Protein AF-0000000066208174 (afdb_homodimer)

Structure (mmCIF, N/CA/C/O backbone):
data_AF-0000000066208174-model_v1
#
loop_
_entity.id
_entity.type
_entity.pdbx_description
1 polymer 'Precorrin-2 dehydrogenase'
#
loop_
_atom_site.group_PDB
_atom_site.id
_atom_site.type_symbol
_atom_site.label_atom_id
_atom_site.label_alt_id
_atom_site.label_comp_id
_atom_site.label_asym_id
_atom_site.label_entity_id
_atom_site.label_seq_id
_atom_site.pdbx_PDB_ins_code
_atom_site.Cartn_x
_atom_site.Cartn_y
_atom_site.Cartn_z
_atom_site.occupancy
_atom_site.B_iso_or_equiv
_atom_site.auth_seq_id
_atom_site.auth_comp_id
_atom_site.auth_asym_id
_atom_site.auth_atom_id
_atom_site.pdbx_PDB_model_num
ATOM 1 N N . MET A 1 1 ? -1.017 5.59 -8.867 1 88.56 1 MET A N 1
ATOM 2 C CA . MET A 1 1 ? -1.133 4.707 -7.707 1 88.56 1 MET A CA 1
ATOM 3 C C . MET A 1 1 ? -0.131 5.094 -6.625 1 88.56 1 MET A C 1
ATOM 5 O O . MET A 1 1 ? 1.014 5.434 -6.926 1 88.56 1 MET A O 1
ATOM 9 N N . LEU A 1 2 ? -0.561 5.102 -5.402 1 92.12 2 LEU A N 1
ATOM 10 C CA . LEU A 1 2 ? 0.207 5.59 -4.262 1 92.12 2 LEU A CA 1
ATOM 11 C C . LEU A 1 2 ? 0.827 4.434 -3.486 1 92.12 2 LEU A C 1
ATOM 13 O O . LEU A 1 2 ? 0.125 3.498 -3.092 1 92.12 2 LEU A O 1
ATOM 17 N N . PRO A 1 3 ? 2.17 4.492 -3.303 1 94.75 3 PRO A N 1
ATOM 18 C CA . PRO A 1 3 ? 2.768 3.463 -2.451 1 94.75 3 PRO A CA 1
ATOM 19 C C . PRO A 1 3 ? 2.381 3.611 -0.983 1 94.75 3 PRO A C 1
ATOM 21 O O . PRO A 1 3 ? 2.521 4.695 -0.41 1 94.75 3 PRO A O 1
ATOM 24 N N . LEU A 1 4 ? 1.882 2.57 -0.409 1 94.69 4 LEU A N 1
ATOM 25 C CA . LEU A 1 4 ? 1.549 2.48 1.009 1 94.69 4 LEU A CA 1
ATOM 26 C C . LEU A 1 4 ? 2.033 1.161 1.599 1 94.69 4 LEU A C 1
ATOM 28 O O . LEU A 1 4 ? 2.141 0.16 0.887 1 94.69 4 LEU A O 1
ATOM 32 N N . HIS A 1 5 ? 2.463 1.255 2.797 1 94.25 5 HIS A N 1
ATOM 33 C CA . HIS A 1 5 ? 2.73 0.025 3.533 1 94.25 5 HIS A CA 1
ATOM 34 C C . HIS A 1 5 ? 1.508 -0.422 4.324 1 94.25 5 HIS A C 1
ATOM 36 O O . HIS A 1 5 ? 1.011 0.318 5.176 1 94.25 5 HIS A O 1
ATOM 42 N N . ILE A 1 6 ? 1.061 -1.626 4.09 1 94.5 6 ILE A N 1
ATOM 43 C CA . ILE A 1 6 ? -0.202 -2.076 4.664 1 94.5 6 ILE A CA 1
ATOM 44 C C . ILE A 1 6 ? 0.047 -3.27 5.582 1 94.5 6 ILE A C 1
ATOM 46 O O . ILE A 1 6 ? 0.788 -4.191 5.23 1 94.5 6 ILE A O 1
ATOM 50 N N . SER A 1 7 ? -0.555 -3.197 6.746 1 93.94 7 SER A N 1
ATOM 51 C CA . SER A 1 7 ? -0.538 -4.352 7.641 1 93.94 7 SER A CA 1
ATOM 52 C C . SER A 1 7 ? -1.595 -5.375 7.242 1 93.94 7 SER A C 1
ATOM 54 O O . SER A 1 7 ? -2.779 -5.047 7.141 1 93.94 7 SER A O 1
ATOM 56 N N . LEU A 1 8 ? -1.139 -6.566 7.012 1 95.06 8 LEU A N 1
ATOM 57 C CA . LEU A 1 8 ? -2.066 -7.641 6.676 1 95.06 8 LEU A CA 1
ATOM 58 C C . LEU A 1 8 ? -2.27 -8.57 7.867 1 95.06 8 LEU A C 1
ATOM 60 O O . LEU A 1 8 ? -2.877 -9.641 7.73 1 95.06 8 LEU A O 1
ATOM 64 N N . GLU A 1 9 ? -1.785 -8.07 8.984 1 93.06 9 GLU A N 1
ATOM 65 C CA . GLU A 1 9 ? -1.875 -8.906 10.172 1 93.06 9 GLU A CA 1
ATOM 66 C C . GLU A 1 9 ? -3.328 -9.227 10.516 1 93.06 9 GLU A C 1
ATOM 68 O O . GLU A 1 9 ? -4.137 -8.328 10.734 1 93.06 9 GLU A O 1
ATOM 73 N N . LYS A 1 10 ? -3.662 -10.492 10.516 1 93 10 LYS A N 1
ATOM 74 C CA . LYS A 1 10 ? -4.961 -11.047 10.883 1 93 10 LYS A CA 1
ATOM 75 C C . LYS A 1 10 ? -6.035 -10.656 9.867 1 93 10 LYS A C 1
ATOM 77 O O . LYS A 1 10 ? -7.23 -10.812 10.133 1 93 10 LYS A O 1
ATOM 82 N N . LYS A 1 11 ? -5.668 -10.031 8.781 1 95.69 11 LYS A N 1
ATOM 83 C CA . LYS A 1 11 ? -6.617 -9.68 7.73 1 95.69 11 LYS A CA 1
ATOM 84 C C . LYS A 1 11 ? -6.887 -10.867 6.809 1 95.69 11 LYS A C 1
ATOM 86 O O . LYS A 1 11 ? -5.988 -11.664 6.547 1 95.69 11 LYS A O 1
ATOM 91 N N . LYS A 1 12 ? -8.078 -10.969 6.328 1 97.25 12 LYS A N 1
ATOM 92 C CA . LYS A 1 12 ? -8.453 -12.039 5.398 1 97.25 12 LYS A CA 1
ATOM 93 C C . LYS A 1 12 ? -7.953 -11.734 3.988 1 97.25 12 LYS A C 1
ATOM 95 O O . LYS A 1 12 ? -8.312 -10.711 3.404 1 97.25 12 LYS A O 1
ATOM 100 N N . VAL A 1 13 ? -7.133 -12.609 3.479 1 98.12 13 VAL A N 1
ATOM 101 C CA . VAL A 1 13 ? -6.613 -12.508 2.117 1 98.12 13 VAL A CA 1
ATOM 102 C C . VAL A 1 13 ? -7.047 -13.734 1.311 1 98.12 13 VAL A C 1
ATOM 104 O O . VAL A 1 13 ? -6.867 -14.867 1.753 1 98.12 13 VAL A O 1
ATOM 107 N N . VAL A 1 14 ? -7.625 -13.508 0.182 1 98.62 14 VAL A N 1
ATOM 108 C CA . VAL A 1 14 ? -8.062 -14.602 -0.683 1 98.62 14 VAL A CA 1
ATOM 109 C C . VAL A 1 14 ? -7.285 -14.562 -1.998 1 98.62 14 VAL A C 1
ATOM 111 O O . VAL A 1 14 ? -7.188 -13.508 -2.633 1 98.62 14 VAL A O 1
ATOM 114 N N . ILE A 1 15 ? -6.727 -15.672 -2.344 1 98.5 15 ILE A N 1
ATOM 115 C CA . ILE A 1 15 ? -5.988 -15.789 -3.596 1 98.5 15 ILE A CA 1
ATOM 116 C C . ILE A 1 15 ? -6.707 -16.766 -4.527 1 98.5 15 ILE A C 1
ATOM 118 O O . ILE A 1 15 ? -6.941 -17.922 -4.172 1 98.5 15 ILE A O 1
ATOM 122 N N . ALA A 1 16 ? -7.105 -16.266 -5.656 1 98.38 16 ALA A N 1
ATOM 123 C CA . ALA A 1 16 ? -7.68 -17.125 -6.695 1 98.38 16 ALA A CA 1
ATOM 124 C C . ALA A 1 16 ? -6.605 -17.578 -7.684 1 98.38 16 ALA A C 1
ATOM 126 O O . ALA A 1 16 ? -5.977 -16.75 -8.352 1 98.38 16 ALA A O 1
ATOM 127 N N . GLY A 1 17 ? -6.438 -18.891 -7.777 1 97.69 17 GLY A N 1
ATOM 128 C CA . GLY A 1 17 ? -5.391 -19.438 -8.625 1 97.69 17 GLY A CA 1
ATOM 129 C C . GLY A 1 17 ? -4.328 -20.188 -7.859 1 97.69 17 GLY A C 1
ATOM 130 O O . GLY A 1 17 ? -4.113 -19.938 -6.672 1 97.69 17 GLY A O 1
ATOM 131 N N . GLY A 1 18 ? -3.613 -21.062 -8.562 1 97.31 18 GLY A N 1
ATOM 132 C CA . GLY A 1 18 ? -2.621 -21.906 -7.906 1 97.31 18 GLY A CA 1
ATOM 133 C C . GLY A 1 18 ? -1.362 -22.094 -8.727 1 97.31 18 GLY A C 1
ATOM 134 O O . GLY A 1 18 ? -0.551 -22.969 -8.43 1 97.31 18 GLY A O 1
ATOM 135 N N . GLY A 1 19 ? -1.24 -21.297 -9.695 1 96.31 19 GLY A N 1
ATOM 136 C CA . GLY A 1 19 ? -0.08 -21.422 -10.562 1 96.31 19 GLY A CA 1
ATOM 137 C C . GLY A 1 19 ? 1.124 -20.641 -10.055 1 96.31 19 GLY A C 1
ATOM 138 O O . GLY A 1 19 ? 1.197 -20.297 -8.875 1 96.31 19 GLY A O 1
ATOM 139 N N . SER A 1 20 ? 2.047 -20.391 -10.938 1 95.5 20 SER A N 1
ATOM 140 C CA . SER A 1 20 ? 3.316 -19.766 -10.578 1 95.5 20 SER A CA 1
ATOM 141 C C . SER A 1 20 ? 3.113 -18.344 -10.086 1 95.5 20 SER A C 1
ATOM 143 O O . SER A 1 20 ? 3.75 -17.906 -9.125 1 95.5 20 SER A O 1
ATOM 145 N N . ILE A 1 21 ? 2.223 -17.641 -10.766 1 94.06 21 ILE A N 1
ATOM 146 C CA . ILE A 1 21 ? 1.953 -16.266 -10.367 1 94.06 21 ILE A CA 1
ATOM 147 C C . ILE A 1 21 ? 1.303 -16.234 -8.984 1 94.06 21 ILE A C 1
ATOM 149 O O . ILE A 1 21 ? 1.695 -15.445 -8.125 1 94.06 21 ILE A O 1
ATOM 153 N N . ALA A 1 22 ? 0.327 -17.078 -8.805 1 96.62 22 ALA A N 1
ATOM 154 C CA . ALA A 1 22 ? -0.321 -17.188 -7.5 1 96.62 22 ALA A CA 1
ATOM 155 C C . ALA A 1 22 ? 0.694 -17.531 -6.41 1 96.62 22 ALA A C 1
ATOM 157 O O . ALA A 1 22 ? 0.648 -16.953 -5.316 1 96.62 22 ALA A O 1
ATOM 158 N N . LEU A 1 23 ? 1.603 -18.406 -6.742 1 97.12 23 LEU A N 1
ATOM 159 C CA . LEU A 1 23 ? 2.643 -18.797 -5.797 1 97.12 23 LEU A CA 1
ATOM 160 C C . LEU A 1 23 ? 3.518 -17.609 -5.426 1 97.12 23 LEU A C 1
ATOM 162 O O . LEU A 1 23 ? 3.803 -17.375 -4.246 1 97.12 23 LEU A O 1
ATOM 166 N N . ARG A 1 24 ? 3.924 -16.859 -6.355 1 93.94 24 ARG A N 1
ATOM 167 C CA . ARG A 1 24 ? 4.754 -15.68 -6.117 1 93.94 24 ARG A CA 1
ATOM 168 C C . ARG A 1 24 ? 4.035 -14.68 -5.223 1 93.94 24 ARG A C 1
ATOM 170 O O . ARG A 1 24 ? 4.637 -14.125 -4.301 1 93.94 24 ARG A O 1
ATOM 177 N N . ARG A 1 25 ? 2.75 -14.5 -5.508 1 94.94 25 ARG A N 1
ATOM 178 C CA . ARG A 1 25 ? 1.959 -13.586 -4.699 1 94.94 25 ARG A CA 1
ATOM 179 C C . ARG A 1 25 ? 1.792 -14.109 -3.277 1 94.94 25 ARG A C 1
ATOM 181 O O . ARG A 1 25 ? 1.885 -13.352 -2.312 1 94.94 25 ARG A O 1
ATOM 188 N N . LEU A 1 26 ? 1.545 -15.359 -3.227 1 96.88 26 LEU A N 1
ATOM 189 C CA . LEU A 1 26 ? 1.404 -15.992 -1.922 1 96.88 26 LEU A CA 1
ATOM 190 C C . LEU A 1 26 ? 2.654 -15.781 -1.075 1 96.88 26 LEU A C 1
ATOM 192 O O . LEU A 1 26 ? 2.561 -15.414 0.097 1 96.88 26 LEU A O 1
ATOM 196 N N . LYS A 1 27 ? 3.797 -15.945 -1.646 1 94.56 27 LYS A N 1
ATOM 197 C CA . LYS A 1 27 ? 5.062 -15.805 -0.934 1 94.56 27 LYS A CA 1
ATOM 198 C C . LYS A 1 27 ? 5.246 -14.375 -0.425 1 94.56 27 LYS A C 1
ATOM 200 O O . LYS A 1 27 ? 5.863 -14.156 0.622 1 94.56 27 LYS A O 1
ATOM 205 N N . THR A 1 28 ? 4.68 -13.477 -1.134 1 91.44 28 THR A N 1
ATOM 206 C CA . THR A 1 28 ? 4.801 -12.07 -0.765 1 91.44 28 THR A CA 1
ATOM 207 C C . THR A 1 28 ? 3.926 -11.75 0.446 1 91.44 28 THR A C 1
ATOM 209 O O . THR A 1 28 ? 4.305 -10.945 1.296 1 91.44 28 THR A O 1
ATOM 212 N N . VAL A 1 29 ? 2.799 -12.461 0.645 1 95.06 29 VAL A N 1
ATOM 213 C CA . VAL A 1 29 ? 1.839 -12.039 1.66 1 95.06 29 VAL A CA 1
ATOM 214 C C . VAL A 1 29 ? 1.905 -12.984 2.857 1 95.06 29 VAL A C 1
ATOM 216 O O . VAL A 1 29 ? 1.444 -12.648 3.951 1 95.06 29 VAL A O 1
ATOM 219 N N . ILE A 1 30 ? 2.486 -14.133 2.717 1 94.75 30 ILE A N 1
ATOM 220 C CA . ILE A 1 30 ? 2.408 -15.18 3.727 1 94.75 30 ILE A CA 1
ATOM 221 C C . ILE A 1 30 ? 3.154 -14.742 4.984 1 94.75 30 ILE A C 1
ATOM 223 O O . ILE A 1 30 ? 2.764 -15.094 6.102 1 94.75 30 ILE A O 1
ATOM 227 N N . SER A 1 31 ? 4.195 -13.93 4.855 1 90.38 31 SER A N 1
ATOM 228 C CA . SER A 1 31 ? 5.027 -13.531 5.988 1 90.38 31 SER A CA 1
ATOM 229 C C . SER A 1 31 ? 4.43 -12.344 6.73 1 90.38 31 SER A C 1
ATOM 231 O O . SER A 1 31 ? 4.961 -11.906 7.75 1 90.38 31 SER A O 1
ATOM 233 N N . GLU A 1 32 ? 3.324 -11.875 6.309 1 91.69 32 GLU A N 1
ATOM 234 C CA . GLU A 1 32 ? 2.762 -10.641 6.855 1 91.69 32 GLU A CA 1
ATOM 235 C C . GLU A 1 32 ? 1.707 -10.945 7.918 1 91.69 32 GLU A C 1
ATOM 237 O O . GLU A 1 32 ? 1.02 -10.039 8.391 1 91.69 32 GLU A O 1
ATOM 242 N N . GLY A 1 33 ? 1.469 -12.203 8.289 1 92.56 33 GLY A N 1
ATOM 243 C CA . GLY A 1 33 ? 0.547 -12.586 9.352 1 92.56 33 GLY A CA 1
ATOM 244 C C . GLY A 1 33 ? -0.905 -12.57 8.906 1 92.56 33 GLY A C 1
ATOM 245 O O . GLY A 1 33 ? -1.809 -12.477 9.742 1 92.56 33 GLY A O 1
ATOM 246 N N . ALA A 1 34 ? -1.179 -12.656 7.664 1 95.81 34 ALA A N 1
ATOM 247 C CA . ALA A 1 34 ? -2.531 -12.633 7.113 1 95.81 34 ALA A CA 1
ATOM 248 C C . ALA A 1 34 ? -3.217 -13.984 7.289 1 95.81 34 ALA A C 1
ATOM 250 O O . ALA A 1 34 ? -2.553 -15 7.496 1 95.81 34 ALA A O 1
ATOM 251 N N . ASP A 1 35 ? -4.543 -13.984 7.32 1 97.12 35 ASP A N 1
ATOM 252 C CA . ASP A 1 35 ? -5.363 -15.18 7.203 1 97.12 35 ASP A CA 1
ATOM 253 C C . ASP A 1 35 ? -5.648 -15.516 5.742 1 97.12 35 ASP A C 1
ATOM 255 O O . ASP A 1 35 ? -6.578 -14.969 5.145 1 97.12 35 ASP A O 1
ATOM 259 N N . ILE A 1 36 ? -4.895 -16.453 5.188 1 98.38 36 ILE A N 1
ATOM 260 C CA . ILE A 1 36 ? -4.855 -16.625 3.738 1 98.38 36 ILE A CA 1
ATOM 261 C C . ILE A 1 36 ? -5.684 -17.844 3.336 1 98.38 36 ILE A C 1
ATOM 263 O O . ILE A 1 36 ? -5.508 -18.922 3.889 1 98.38 36 ILE A O 1
ATOM 267 N N . THR A 1 37 ? -6.566 -17.656 2.438 1 98.69 37 THR A N 1
ATOM 268 C CA . THR A 1 37 ? -7.281 -18.734 1.758 1 98.69 37 THR A CA 1
ATOM 269 C C . THR A 1 37 ? -6.996 -18.719 0.259 1 98.69 37 THR A C 1
ATOM 271 O O . THR A 1 37 ? -7.191 -17.688 -0.4 1 98.69 37 THR A O 1
ATOM 274 N N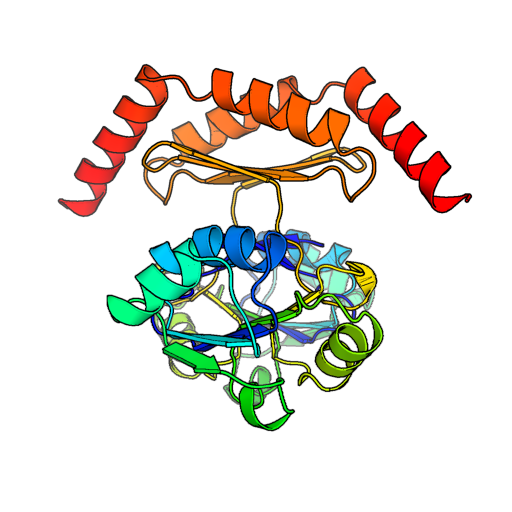 . LEU A 1 38 ? -6.461 -19.781 -0.187 1 98.75 38 LEU A N 1
ATOM 275 C CA . LEU A 1 38 ? -6.211 -19.922 -1.616 1 98.75 38 LEU A CA 1
ATOM 276 C C . LEU A 1 38 ? -7.223 -20.875 -2.256 1 98.75 38 LEU A C 1
ATOM 278 O O . LEU A 1 38 ? -7.449 -21.969 -1.75 1 98.75 38 LEU A O 1
ATOM 282 N N . VAL A 1 39 ? -7.879 -20.438 -3.318 1 98.75 39 VAL A N 1
ATOM 283 C CA . VAL A 1 39 ? -8.922 -21.219 -3.973 1 98.75 39 VAL A CA 1
ATOM 284 C C . VAL A 1 39 ? -8.492 -21.57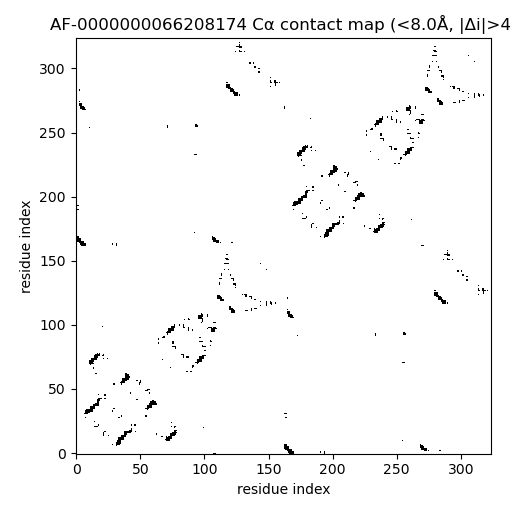8 -5.395 1 98.75 39 VAL A C 1
ATOM 286 O O . VAL A 1 39 ? -8.32 -20.688 -6.23 1 98.75 39 VAL A O 1
ATOM 289 N N . SER A 1 40 ? -8.352 -22.812 -5.699 1 98.56 40 SER A N 1
ATOM 290 C CA . SER A 1 40 ? -7.934 -23.281 -7.012 1 98.56 40 SER A CA 1
ATOM 291 C C . SER A 1 40 ? -8.094 -24.797 -7.125 1 98.56 40 SER A C 1
ATOM 293 O O . SER A 1 40 ? -7.824 -25.531 -6.164 1 98.56 40 SER A O 1
ATOM 295 N N . PRO A 1 41 ? -8.5 -25.281 -8.258 1 98 41 PRO A N 1
ATOM 296 C CA . PRO A 1 41 ? -8.617 -26.734 -8.414 1 98 41 PRO A CA 1
ATOM 297 C C . PRO A 1 41 ? -7.277 -27.438 -8.281 1 98 41 PRO A C 1
ATOM 299 O O . PRO A 1 41 ? -7.219 -28.562 -7.746 1 98 41 PRO A O 1
ATOM 302 N N . ASP A 1 42 ? -6.234 -26.797 -8.836 1 97.25 42 ASP A N 1
ATOM 303 C CA . ASP A 1 42 ? -4.875 -27.328 -8.773 1 97.25 42 ASP A CA 1
ATOM 304 C C . ASP A 1 42 ? -3.887 -26.25 -8.336 1 97.25 42 ASP A C 1
ATOM 306 O O . ASP A 1 42 ? -4.117 -25.062 -8.562 1 97.25 42 ASP A O 1
ATOM 310 N N . VAL A 1 43 ? -2.822 -26.781 -7.75 1 97.81 43 VAL A N 1
ATOM 311 C CA . VAL A 1 43 ? -1.853 -25.797 -7.262 1 97.81 43 VAL A CA 1
ATOM 312 C C . VAL A 1 43 ? -0.436 -26.328 -7.488 1 97.81 43 VAL A C 1
ATOM 314 O O . VAL A 1 43 ? -0.226 -27.531 -7.625 1 97.81 43 VAL A O 1
ATOM 317 N N . GLU A 1 44 ? 0.465 -25.375 -7.523 1 97.94 44 GLU A N 1
ATOM 318 C CA . GLU A 1 44 ? 1.879 -25.734 -7.504 1 97.94 44 GLU A CA 1
ATOM 319 C C . GLU A 1 44 ? 2.221 -26.547 -6.254 1 97.94 44 GLU A C 1
ATOM 321 O O . GLU A 1 44 ? 1.636 -26.328 -5.188 1 97.94 44 GLU A O 1
ATOM 326 N N . PRO A 1 45 ? 3.139 -27.438 -6.312 1 98.12 45 PRO A N 1
ATOM 327 C CA . PRO A 1 45 ? 3.521 -28.297 -5.191 1 98.12 45 PRO A CA 1
ATOM 328 C C . PRO A 1 45 ? 3.896 -27.5 -3.941 1 98.12 45 PRO A C 1
ATOM 330 O O . PRO A 1 45 ? 3.553 -27.906 -2.826 1 98.12 45 PRO A O 1
ATOM 333 N N . GLU A 1 46 ? 4.527 -26.438 -4.148 1 97.88 46 GLU A N 1
ATOM 334 C CA . GLU A 1 46 ? 4.941 -25.609 -3.012 1 97.88 46 GLU A CA 1
ATOM 335 C C . GLU A 1 46 ? 3.734 -25.062 -2.258 1 97.88 46 GLU A C 1
ATOM 337 O O . GLU A 1 46 ? 3.758 -24.969 -1.028 1 97.88 46 GLU A O 1
ATOM 342 N N . ILE A 1 47 ? 2.699 -24.734 -2.994 1 98.12 47 ILE A N 1
ATOM 343 C CA . ILE A 1 47 ? 1.473 -24.25 -2.377 1 98.12 47 ILE A CA 1
ATOM 344 C C . ILE A 1 47 ? 0.81 -25.375 -1.581 1 98.12 47 ILE A C 1
ATOM 346 O O . ILE A 1 47 ? 0.339 -25.156 -0.462 1 98.12 47 ILE A O 1
ATOM 350 N N . LYS A 1 48 ? 0.774 -26.5 -2.182 1 98 48 LYS A N 1
ATOM 351 C CA . LYS A 1 48 ? 0.224 -27.672 -1.509 1 98 48 LYS A CA 1
ATOM 352 C C . LYS A 1 48 ? 0.936 -27.938 -0.185 1 98 48 LYS A C 1
ATOM 354 O O . LYS A 1 48 ? 0.291 -28.203 0.832 1 98 48 LYS A O 1
ATOM 359 N N . GLN A 1 49 ? 2.184 -27.844 -0.225 1 98.06 49 GLN A N 1
ATOM 360 C CA . GLN A 1 49 ? 2.99 -28.047 0.973 1 98.06 49 GLN A CA 1
ATOM 361 C C . GLN A 1 49 ? 2.641 -27.031 2.055 1 98.06 49 GLN A C 1
ATOM 363 O O . GLN A 1 49 ? 2.504 -27.391 3.229 1 98.06 49 GLN A O 1
ATOM 368 N N . MET A 1 50 ? 2.51 -25.781 1.675 1 97.62 50 MET A N 1
ATOM 369 C CA . MET A 1 50 ? 2.152 -24.734 2.625 1 97.62 50 MET A CA 1
ATOM 370 C C . MET A 1 50 ? 0.783 -25 3.24 1 97.62 50 MET A C 1
ATOM 372 O O . MET A 1 50 ? 0.561 -24.703 4.418 1 97.62 50 MET A O 1
ATOM 376 N N . ALA A 1 51 ? -0.107 -25.5 2.459 1 97.62 51 ALA A N 1
ATOM 377 C CA . ALA A 1 51 ? -1.444 -25.828 2.938 1 97.62 51 ALA A CA 1
ATOM 378 C C . ALA A 1 51 ? -1.396 -27 3.928 1 97.62 51 ALA A C 1
ATOM 380 O O . ALA A 1 51 ? -2.072 -26.969 4.957 1 97.62 51 ALA A O 1
ATOM 381 N N . GLU A 1 52 ? -0.587 -27.969 3.621 1 97.5 52 GLU A N 1
ATOM 382 C CA . GLU A 1 52 ? -0.429 -29.125 4.488 1 97.5 52 GLU A CA 1
ATOM 383 C C . GLU A 1 52 ? 0.182 -28.734 5.832 1 97.5 52 GLU A C 1
ATOM 385 O O . GLU A 1 52 ? -0.139 -29.328 6.859 1 97.5 52 GLU A O 1
ATOM 390 N N . GLU A 1 53 ? 0.988 -27.75 5.77 1 97.25 53 GLU A N 1
ATOM 391 C CA . GLU A 1 53 ? 1.625 -27.25 6.984 1 97.25 53 GLU A CA 1
ATOM 392 C C . GLU A 1 53 ? 0.706 -26.281 7.727 1 97.25 53 GLU A C 1
ATOM 394 O O . GLU A 1 53 ? 1.105 -25.688 8.727 1 97.25 53 GLU A O 1
ATOM 399 N N . ARG A 1 54 ? -0.451 -26.078 7.164 1 96.31 54 ARG A N 1
ATOM 400 C CA . ARG A 1 54 ? -1.498 -25.25 7.762 1 96.31 54 ARG A CA 1
ATOM 401 C C . ARG A 1 54 ? -1.078 -23.781 7.82 1 96.31 54 ARG A C 1
ATOM 403 O O . ARG A 1 54 ? -1.483 -23.062 8.727 1 96.31 54 ARG A O 1
ATOM 410 N N . ARG A 1 55 ? -0.227 -23.422 6.871 1 96.38 55 ARG A N 1
ATOM 411 C CA . ARG A 1 55 ? 0.167 -22.031 6.766 1 96.38 55 ARG A CA 1
ATOM 412 C C . ARG A 1 55 ? -0.883 -21.219 6.008 1 96.38 55 ARG A C 1
ATOM 414 O O . ARG A 1 55 ? -0.975 -20 6.176 1 96.38 55 ARG A O 1
ATOM 421 N N . ILE A 1 56 ? -1.585 -21.906 5.207 1 98.12 56 ILE A N 1
ATOM 422 C CA . ILE A 1 56 ? -2.701 -21.312 4.48 1 98.12 56 ILE A CA 1
ATOM 423 C C . ILE A 1 56 ? -3.855 -22.297 4.398 1 98.12 56 ILE A C 1
ATOM 425 O O . ILE A 1 56 ? -3.688 -23.484 4.707 1 98.12 56 ILE A O 1
ATOM 429 N N . LYS A 1 57 ? -5.012 -21.859 4.066 1 98.38 57 LYS A N 1
ATOM 430 C CA . LYS A 1 57 ? -6.145 -22.703 3.713 1 98.38 57 LYS A CA 1
ATOM 431 C C . LYS A 1 57 ? -6.281 -22.844 2.199 1 98.38 57 LYS A C 1
ATOM 433 O O . LYS A 1 57 ? -6.238 -21.844 1.475 1 98.38 57 LYS A O 1
ATOM 438 N N . TRP A 1 58 ? -6.336 -24.062 1.781 1 98.44 58 TRP A N 1
ATOM 439 C CA . TRP A 1 58 ? -6.5 -24.344 0.357 1 98.44 58 TRP A CA 1
ATOM 440 C C . TRP A 1 58 ? -7.863 -24.969 0.076 1 98.44 58 TRP A C 1
ATOM 442 O O . TRP A 1 58 ? -8.203 -26.016 0.64 1 98.44 58 TRP A O 1
ATOM 452 N N . GLU A 1 59 ? -8.648 -24.297 -0.708 1 98.38 59 GLU A N 1
ATOM 453 C CA . GLU A 1 59 ? -9.906 -24.828 -1.212 1 98.38 59 GLU A CA 1
ATOM 454 C C . GLU A 1 59 ? -9.75 -25.375 -2.627 1 98.38 59 GLU A C 1
ATOM 456 O O . GLU A 1 59 ? -9.602 -24.609 -3.582 1 98.38 59 GLU A O 1
ATOM 461 N N . LYS A 1 60 ? -9.867 -26.688 -2.779 1 98 60 LYS A N 1
ATOM 462 C CA . LYS A 1 60 ? -9.602 -27.375 -4.035 1 98 60 LYS A CA 1
ATOM 463 C C . LYS A 1 60 ? -10.805 -27.312 -4.969 1 98 60 LYS A C 1
ATOM 465 O O . LYS A 1 60 ? -11.461 -28.328 -5.219 1 98 60 LYS A O 1
ATOM 470 N N . ARG A 1 61 ? -11.055 -26.188 -5.48 1 97.88 61 ARG A N 1
ATOM 471 C CA . ARG A 1 61 ? -12.156 -25.922 -6.41 1 97.88 61 ARG A CA 1
ATOM 472 C C . ARG A 1 61 ? -11.992 -24.562 -7.078 1 97.88 61 ARG A C 1
ATOM 474 O O . ARG A 1 61 ? -11.023 -23.844 -6.82 1 97.88 61 ARG A O 1
ATOM 481 N N . THR A 1 62 ? -12.984 -24.281 -7.938 1 97 62 THR A N 1
ATOM 482 C CA . THR A 1 62 ? -12.977 -22.969 -8.594 1 97 62 THR A CA 1
ATOM 483 C C . THR A 1 62 ? -13.508 -21.891 -7.656 1 97 62 THR A C 1
ATOM 485 O O . THR A 1 62 ? -14.383 -22.156 -6.824 1 97 62 THR A O 1
ATOM 488 N N . ILE A 1 63 ? -13 -20.766 -7.785 1 97.31 63 ILE A N 1
ATOM 489 C CA . ILE A 1 63 ? -13.352 -19.625 -6.938 1 97.31 63 ILE A CA 1
ATOM 490 C C . ILE A 1 63 ? -14.789 -19.203 -7.215 1 97.31 63 ILE A C 1
ATOM 492 O O . ILE A 1 63 ? -15.25 -19.234 -8.359 1 97.31 63 ILE A O 1
ATOM 496 N N . GLU A 1 64 ? -15.484 -18.859 -6.199 1 96.62 64 GLU A N 1
ATOM 497 C CA . GLU A 1 64 ? -16.812 -18.281 -6.273 1 96.62 64 GLU A CA 1
ATOM 498 C C . GLU A 1 64 ? -16.891 -16.953 -5.512 1 96.62 64 GLU A C 1
ATOM 500 O O . GLU A 1 64 ? -16.031 -16.672 -4.68 1 96.62 64 GLU A O 1
ATOM 505 N N . LYS A 1 65 ? -17.906 -16.234 -5.816 1 96.06 65 LYS A N 1
ATOM 506 C CA . LYS A 1 65 ? -18.047 -14.898 -5.242 1 96.06 65 LYS A CA 1
ATOM 507 C C . LYS A 1 65 ? -18.062 -14.953 -3.719 1 96.06 65 LYS A C 1
ATOM 509 O O . LYS A 1 65 ? -17.484 -14.086 -3.057 1 96.06 65 LYS A O 1
ATOM 514 N N . GLU A 1 66 ? -18.609 -15.906 -3.146 1 96.25 66 GLU A N 1
ATOM 515 C CA . GLU A 1 66 ? -18.766 -16.062 -1.703 1 96.25 66 GLU A CA 1
ATOM 516 C C . GLU A 1 66 ? -17.406 -16.219 -1.016 1 96.25 66 GLU A C 1
ATOM 518 O O . GLU A 1 66 ? -17.281 -15.969 0.185 1 96.25 66 GLU A O 1
ATOM 523 N N . ASP A 1 67 ? -16.406 -16.609 -1.755 1 97.31 67 ASP A N 1
ATOM 524 C CA . ASP A 1 67 ? -15.094 -16.891 -1.182 1 97.31 67 ASP A CA 1
ATOM 525 C C . ASP A 1 67 ? -14.391 -15.602 -0.759 1 97.31 67 ASP A C 1
ATOM 527 O O . ASP A 1 67 ? -13.508 -15.617 0.099 1 97.31 67 ASP A O 1
ATOM 531 N N . TYR A 1 68 ? -14.812 -14.461 -1.421 1 96.44 68 TYR A N 1
ATOM 532 C CA . TYR A 1 68 ? -14.023 -13.266 -1.173 1 96.44 68 TYR A CA 1
ATOM 533 C C . TYR A 1 68 ? -14.906 -12.094 -0.766 1 96.44 68 TYR A C 1
ATOM 535 O O . TYR A 1 68 ? -14.461 -10.945 -0.758 1 96.44 68 TYR A O 1
ATOM 543 N N . LEU A 1 69 ? -16.125 -12.352 -0.382 1 93.69 69 LEU A N 1
ATOM 544 C CA . LEU A 1 69 ? -17.062 -11.312 0.042 1 93.69 69 LEU A CA 1
ATOM 545 C C . LEU A 1 69 ? -16.516 -10.57 1.26 1 93.69 69 LEU A C 1
ATOM 547 O O . LEU A 1 69 ? -16.688 -9.352 1.373 1 93.69 69 LEU A O 1
ATOM 551 N N . ASN A 1 70 ? -15.859 -11.297 2.1 1 93.94 70 ASN A N 1
ATOM 552 C CA . ASN A 1 70 ? -15.391 -10.695 3.34 1 93.94 70 ASN A CA 1
ATOM 553 C C . ASN A 1 70 ? -13.875 -10.539 3.352 1 93.94 70 ASN A C 1
ATOM 555 O O . ASN A 1 70 ? -13.273 -10.367 4.41 1 93.94 70 ASN A O 1
ATOM 559 N N . ALA A 1 71 ? -13.234 -10.672 2.225 1 97.19 71 ALA A N 1
ATOM 560 C CA . ALA A 1 71 ? -11.781 -10.555 2.143 1 97.19 71 ALA A CA 1
ATOM 561 C C . ALA A 1 71 ? -11.344 -9.094 2.209 1 97.19 71 ALA A C 1
ATOM 563 O O . ALA A 1 71 ? -12.016 -8.211 1.663 1 97.19 71 ALA A O 1
ATOM 564 N N . PHE A 1 72 ? -10.336 -8.859 2.898 1 96.94 72 PHE A N 1
ATOM 565 C CA . PHE A 1 72 ? -9.711 -7.547 2.926 1 96.94 72 PHE A CA 1
ATOM 566 C C . PHE A 1 72 ? -8.922 -7.301 1.647 1 96.94 72 PHE A C 1
ATOM 568 O O . PHE A 1 72 ? -9 -6.219 1.058 1 96.94 72 PHE A O 1
ATOM 575 N N . PHE A 1 73 ? -8.242 -8.305 1.205 1 97.75 73 PHE A N 1
ATOM 576 C CA . PHE A 1 73 ? -7.371 -8.258 0.036 1 97.75 73 PHE A CA 1
ATOM 577 C C . PHE A 1 73 ? -7.586 -9.477 -0.855 1 97.75 73 PHE A C 1
ATOM 579 O O . PHE A 1 73 ? -7.539 -10.609 -0.382 1 97.75 73 PHE A O 1
ATOM 586 N N . ILE A 1 74 ? -7.902 -9.211 -2.104 1 98 74 ILE A N 1
ATOM 587 C CA . ILE A 1 74 ? -8.156 -10.258 -3.084 1 98 74 ILE A CA 1
ATOM 588 C C . ILE A 1 74 ? -7.055 -10.25 -4.145 1 98 74 ILE A C 1
ATOM 590 O O . ILE A 1 74 ? -6.734 -9.203 -4.703 1 98 74 ILE A O 1
ATOM 594 N N . ILE A 1 75 ? -6.488 -11.398 -4.355 1 97.69 75 ILE A N 1
ATOM 595 C CA . ILE A 1 75 ? -5.512 -11.555 -5.43 1 97.69 75 ILE A CA 1
ATOM 596 C C . ILE A 1 75 ? -6.074 -12.484 -6.504 1 97.69 75 ILE A C 1
ATOM 598 O O . ILE A 1 75 ? -6.234 -13.688 -6.273 1 97.69 75 ILE A O 1
ATOM 602 N N . ALA A 1 76 ? -6.414 -11.938 -7.602 1 97.62 76 ALA A N 1
ATOM 603 C CA . ALA A 1 76 ? -6.926 -12.695 -8.742 1 97.62 76 ALA A CA 1
ATOM 604 C C . ALA A 1 76 ? -5.789 -13.125 -9.664 1 97.62 76 ALA A C 1
ATOM 606 O O . ALA A 1 76 ? -5.316 -12.336 -10.484 1 97.62 76 ALA A O 1
ATOM 607 N N . ALA A 1 77 ? -5.43 -14.352 -9.547 1 96.5 77 ALA A N 1
ATOM 608 C CA . ALA A 1 77 ? -4.27 -14.867 -10.273 1 96.5 77 ALA A CA 1
ATOM 609 C C . ALA A 1 77 ? -4.59 -16.203 -10.945 1 96.5 77 ALA A C 1
ATOM 611 O O . ALA A 1 77 ? -3.795 -17.141 -10.883 1 96.5 77 ALA A O 1
ATOM 612 N N . THR A 1 78 ? -5.719 -16.281 -11.539 1 95.31 78 THR A N 1
ATOM 613 C CA . THR A 1 78 ? -6.062 -17.469 -12.305 1 95.31 78 THR A CA 1
ATOM 614 C C . THR A 1 78 ? -5.547 -17.359 -13.734 1 95.31 78 THR A C 1
ATOM 616 O O . THR A 1 78 ? -5.074 -16.297 -14.148 1 95.31 78 THR A O 1
ATOM 619 N N . ASP A 1 79 ? -5.625 -18.469 -14.461 1 92.25 79 ASP A N 1
ATOM 620 C CA . ASP A 1 79 ? -5.219 -18.453 -15.867 1 92.25 79 ASP A CA 1
ATOM 621 C C . ASP A 1 79 ? -6.375 -18.031 -16.766 1 92.25 79 ASP A C 1
ATOM 623 O O . ASP A 1 79 ? -6.242 -18.031 -18 1 92.25 79 ASP A O 1
ATOM 627 N N . ASN A 1 80 ? -7.48 -17.734 -16.172 1 93.62 80 ASN A N 1
ATOM 628 C CA . ASN A 1 80 ? -8.664 -17.281 -16.891 1 93.62 80 ASN A CA 1
ATOM 629 C C . ASN A 1 80 ? -8.93 -15.789 -16.672 1 93.62 80 ASN A C 1
ATOM 631 O O . ASN A 1 80 ? -9.422 -15.391 -15.625 1 93.62 80 ASN A O 1
ATOM 635 N N . ALA A 1 81 ? -8.711 -14.977 -17.672 1 92.75 81 ALA A N 1
ATOM 636 C CA . ALA A 1 81 ? -8.82 -13.523 -17.562 1 92.75 81 ALA A CA 1
ATOM 637 C C . ALA A 1 81 ? -10.242 -13.102 -17.234 1 92.75 81 ALA A C 1
ATOM 639 O O . ALA A 1 81 ? -10.453 -12.109 -16.531 1 92.75 81 ALA A O 1
ATOM 640 N N . ALA A 1 82 ? -11.18 -13.875 -17.75 1 94.19 82 ALA A N 1
ATOM 641 C CA . ALA A 1 82 ? -12.586 -13.562 -17.5 1 94.19 82 ALA A CA 1
ATOM 642 C C . ALA A 1 82 ? -12.914 -13.711 -16.016 1 94.19 82 ALA A C 1
ATOM 644 O O . ALA A 1 82 ? -13.672 -12.906 -15.453 1 94.19 82 ALA A O 1
ATOM 645 N N . VAL A 1 83 ? -12.367 -14.711 -15.414 1 95.19 83 VAL A N 1
ATOM 646 C CA . VAL A 1 83 ? -12.578 -14.938 -13.992 1 95.19 83 VAL A CA 1
ATOM 647 C C . VAL A 1 83 ? -11.93 -13.812 -13.188 1 95.19 83 VAL A C 1
ATOM 649 O O . VAL A 1 83 ? -12.547 -13.273 -12.258 1 95.19 83 VAL A O 1
ATOM 652 N N . ASN A 1 84 ? -10.758 -13.477 -13.492 1 95.62 84 ASN A N 1
ATOM 653 C CA . ASN A 1 84 ? -10.07 -12.375 -12.836 1 95.62 84 ASN A CA 1
ATOM 654 C C . ASN A 1 84 ? -10.859 -11.078 -12.938 1 95.62 84 ASN A C 1
ATOM 656 O O . ASN A 1 84 ? -10.992 -10.352 -11.945 1 95.62 84 ASN A O 1
ATOM 660 N N . LYS A 1 85 ? -11.359 -10.82 -14.117 1 94.69 85 LYS A N 1
ATOM 661 C CA . LYS A 1 85 ? -12.164 -9.625 -14.352 1 94.69 85 LYS A CA 1
ATOM 662 C C . LYS A 1 85 ? -13.422 -9.625 -13.492 1 94.69 85 LYS A C 1
ATOM 664 O O . LYS A 1 85 ? -13.781 -8.602 -12.906 1 94.69 85 LYS A O 1
ATOM 669 N N . GLU A 1 86 ? -14.016 -10.734 -13.453 1 95.19 86 GLU A N 1
ATOM 670 C CA . GLU A 1 86 ? -15.219 -10.867 -12.648 1 95.19 86 GLU A CA 1
ATOM 671 C C . GLU A 1 86 ? -14.938 -10.594 -11.18 1 95.19 86 GLU A C 1
ATOM 673 O O . GLU A 1 86 ? -15.719 -9.906 -10.508 1 95.19 86 GLU A O 1
ATOM 678 N N . ILE A 1 87 ? -13.867 -11.094 -10.68 1 96.19 87 ILE A N 1
ATOM 679 C CA . ILE A 1 87 ? -13.461 -10.883 -9.297 1 96.19 87 ILE A CA 1
ATOM 680 C C . ILE A 1 87 ? -13.258 -9.391 -9.039 1 96.19 87 ILE A C 1
ATOM 682 O O . ILE A 1 87 ? -13.773 -8.852 -8.062 1 96.19 87 ILE A O 1
ATOM 686 N N . ALA A 1 88 ? -12.586 -8.773 -9.914 1 94.31 88 ALA A N 1
ATOM 687 C CA . ALA A 1 88 ? -12.289 -7.352 -9.773 1 94.31 88 ALA A CA 1
ATOM 688 C C . ALA A 1 88 ? -13.562 -6.516 -9.805 1 94.31 88 ALA A C 1
ATOM 690 O O . ALA A 1 88 ? -13.719 -5.582 -9.016 1 94.31 88 ALA A O 1
ATOM 691 N N . GLN A 1 89 ? -14.43 -6.859 -10.641 1 93.69 89 GLN A N 1
ATOM 692 C CA . GLN A 1 89 ? -15.648 -6.078 -10.844 1 93.69 89 GLN A CA 1
ATOM 693 C C . GLN A 1 89 ? -16.641 -6.324 -9.719 1 93.69 89 GLN A C 1
ATOM 695 O O . GLN A 1 89 ? -17.484 -5.469 -9.43 1 93.69 89 GLN A O 1
ATOM 700 N N . SER A 1 90 ? -16.562 -7.488 -9.148 1 94.88 90 SER A N 1
ATOM 701 C CA . SER A 1 90 ? -17.547 -7.855 -8.133 1 94.88 90 SER A CA 1
ATOM 702 C C . SER A 1 90 ? -17.047 -7.504 -6.734 1 94.88 90 SER A C 1
ATOM 704 O O . SER A 1 90 ? -17.797 -7.613 -5.762 1 94.88 90 SER A O 1
ATOM 706 N N . ALA A 1 91 ? -15.828 -7.129 -6.609 1 93.31 91 ALA A N 1
ATOM 707 C CA . ALA A 1 91 ? -15.281 -6.738 -5.312 1 93.31 91 ALA A CA 1
ATOM 708 C C . ALA A 1 91 ? -15.969 -5.484 -4.781 1 93.31 91 ALA A C 1
ATOM 710 O O . ALA A 1 91 ? -16.422 -4.637 -5.559 1 93.31 91 ALA A O 1
ATOM 711 N N . SER A 1 92 ? -16.141 -5.383 -3.521 1 91.19 92 SER A N 1
ATOM 712 C CA . SER A 1 92 ? -16.688 -4.184 -2.906 1 91.19 92 SER A CA 1
ATOM 713 C C . SER A 1 92 ? -15.734 -3 -3.041 1 91.19 92 SER A C 1
ATOM 715 O O . SER A 1 92 ? -14.523 -3.186 -3.184 1 91.19 92 SER A O 1
ATOM 717 N N . PRO A 1 93 ? -16.234 -1.812 -2.924 1 87.88 93 PRO A N 1
ATOM 718 C CA . PRO A 1 93 ? -15.391 -0.621 -3.064 1 87.88 93 PRO A CA 1
ATOM 719 C C . PRO A 1 93 ? -14.375 -0.481 -1.935 1 87.88 93 PRO A C 1
ATOM 721 O O . PRO A 1 93 ? -13.438 0.32 -2.035 1 87.88 93 PRO A O 1
ATOM 724 N N . PHE A 1 94 ? -14.477 -1.321 -0.947 1 90.31 94 PHE A N 1
ATOM 725 C CA . PHE A 1 94 ? -13.594 -1.193 0.204 1 90.31 94 PHE A CA 1
ATOM 726 C C . PHE A 1 94 ? -12.492 -2.25 0.162 1 90.31 94 PHE A C 1
ATOM 728 O O . PHE A 1 94 ? -11.555 -2.205 0.956 1 90.31 94 PHE A O 1
ATOM 735 N N . GLN A 1 95 ? -12.672 -3.166 -0.752 1 95.19 95 GLN A N 1
ATOM 736 C CA . GLN A 1 95 ? -11.711 -4.262 -0.807 1 95.19 95 GLN A CA 1
ATOM 737 C C . GLN A 1 95 ? -10.523 -3.914 -1.707 1 95.19 95 GLN A C 1
ATOM 739 O O . GLN A 1 95 ? -10.68 -3.186 -2.689 1 95.19 95 GLN A O 1
ATOM 744 N N . LEU A 1 96 ? -9.391 -4.398 -1.354 1 96.38 96 LEU A N 1
ATOM 745 C CA . LEU A 1 96 ? -8.203 -4.328 -2.191 1 96.38 96 LEU A CA 1
ATOM 746 C C . LEU A 1 96 ? -8.164 -5.484 -3.182 1 96.38 96 LEU A C 1
ATOM 748 O O . LEU A 1 96 ? -8.438 -6.629 -2.816 1 96.38 96 LEU A O 1
ATOM 752 N N . VAL A 1 97 ? -7.895 -5.172 -4.41 1 96.69 97 VAL A N 1
ATOM 753 C CA . VAL A 1 97 ? -7.902 -6.203 -5.441 1 96.69 97 VAL A CA 1
ATOM 754 C C . VAL A 1 97 ? -6.641 -6.086 -6.297 1 96.69 97 VAL A C 1
ATOM 756 O O . VAL A 1 97 ? -6.391 -5.043 -6.906 1 96.69 97 VAL A O 1
ATOM 759 N N . ASN A 1 98 ? -5.852 -7.086 -6.277 1 96.19 98 ASN A N 1
ATOM 760 C CA . ASN A 1 98 ? -4.754 -7.246 -7.227 1 96.19 98 ASN A CA 1
ATOM 761 C C . ASN A 1 98 ? -5.125 -8.203 -8.359 1 96.19 98 ASN A C 1
ATOM 763 O O . ASN A 1 98 ? -5.312 -9.398 -8.133 1 96.19 98 ASN A O 1
ATOM 767 N N . CYS A 1 99 ? -5.223 -7.652 -9.5 1 93.88 99 CYS A N 1
ATOM 768 C CA . CYS A 1 99 ? -5.535 -8.445 -10.68 1 93.88 99 CYS A CA 1
ATOM 769 C C . CYS A 1 99 ? -4.293 -8.672 -11.531 1 93.88 99 CYS A C 1
ATOM 771 O O . CYS A 1 99 ? -3.791 -7.742 -12.172 1 93.88 99 CYS A O 1
ATOM 773 N N . VAL A 1 100 ? -3.768 -9.867 -11.594 1 83.12 100 VAL A N 1
ATOM 774 C CA . VAL A 1 100 ? -2.482 -10.188 -12.203 1 83.12 100 VAL A CA 1
ATOM 775 C C . VAL A 1 100 ? -2.582 -10.039 -13.719 1 83.12 100 VAL A C 1
ATOM 777 O O . VAL A 1 100 ? -1.6 -9.695 -14.383 1 83.12 100 VAL A O 1
ATOM 780 N N . SER A 1 101 ? -3.73 -10.188 -14.32 1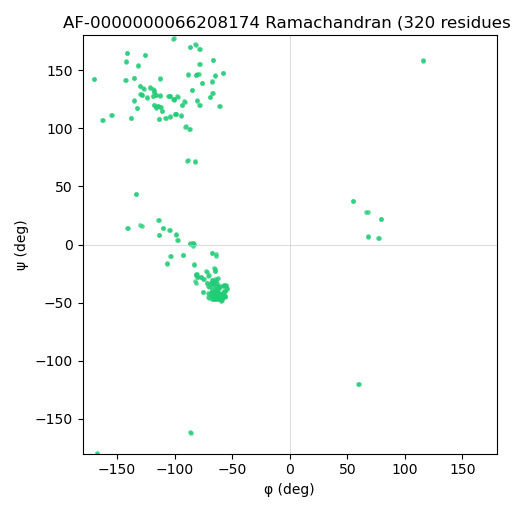 75.88 101 SER A N 1
ATOM 781 C CA . SER A 1 101 ? -3.891 -10.109 -15.766 1 75.88 101 SER A CA 1
ATOM 782 C C . SER A 1 101 ? -3.951 -8.664 -16.25 1 75.88 101 SER A C 1
ATOM 784 O O . SER A 1 101 ? -3.611 -8.367 -17.391 1 75.88 101 SER A O 1
ATOM 786 N N . ASP A 1 102 ? -4.391 -7.879 -15.391 1 77.38 102 ASP A N 1
ATOM 787 C CA . ASP A 1 102 ? -4.625 -6.484 -15.766 1 77.38 102 ASP A CA 1
ATOM 788 C C . ASP A 1 102 ? -4.551 -5.57 -14.547 1 77.38 102 ASP A C 1
ATOM 790 O O . ASP A 1 102 ? -5.48 -5.523 -13.742 1 77.38 102 ASP A O 1
ATOM 794 N N . ALA A 1 103 ? -3.516 -4.762 -14.547 1 71.38 103 ALA A N 1
ATOM 795 C CA . ALA A 1 103 ? -3.314 -3.879 -13.398 1 71.38 103 ALA A CA 1
ATOM 796 C C . ALA A 1 103 ? -4.441 -2.857 -13.289 1 71.38 103 ALA A C 1
ATOM 798 O O . ALA A 1 103 ? -4.793 -2.424 -12.188 1 71.38 103 ALA A O 1
ATOM 799 N N . GLU A 1 104 ? -5.117 -2.59 -14.391 1 77.62 104 GLU A N 1
ATOM 800 C CA . GLU A 1 104 ? -6.141 -1.547 -14.414 1 77.62 104 GLU A CA 1
ATOM 801 C C . GLU A 1 104 ? -7.473 -2.068 -13.883 1 77.62 104 GLU A C 1
ATOM 803 O O . GLU A 1 104 ? -8.352 -1.284 -13.523 1 77.62 104 GLU A O 1
ATOM 808 N N . LEU A 1 105 ? -7.559 -3.408 -13.844 1 86.5 105 LEU A N 1
ATOM 809 C CA . LEU A 1 105 ? -8.812 -3.99 -13.367 1 86.5 105 LEU A CA 1
ATOM 810 C C . LEU A 1 105 ? -8.859 -3.994 -11.844 1 86.5 105 LEU A C 1
ATOM 812 O O . LEU A 1 105 ? -9.938 -3.896 -11.258 1 86.5 105 LEU A O 1
ATOM 816 N N . GLY A 1 106 ? -7.695 -4.012 -11.203 1 91.88 106 GLY A N 1
ATOM 817 C CA . GLY A 1 106 ? -7.633 -3.934 -9.75 1 91.88 106 GLY A CA 1
ATOM 818 C C . GLY A 1 106 ? -7.285 -2.547 -9.242 1 91.88 106 GLY A C 1
ATOM 819 O O . GLY A 1 106 ? -7.184 -1.6 -10.031 1 91.88 106 GLY A O 1
ATOM 820 N N . ASN A 1 107 ? -7.273 -2.426 -7.945 1 93.5 107 ASN A N 1
ATOM 821 C CA . ASN A 1 107 ? -6.879 -1.15 -7.355 1 93.5 107 ASN A CA 1
ATOM 822 C C . ASN A 1 107 ? -5.57 -1.271 -6.582 1 93.5 107 ASN A C 1
ATOM 824 O O . ASN A 1 107 ? -5.18 -0.346 -5.867 1 93.5 107 ASN A O 1
ATOM 828 N N . VAL A 1 108 ? -4.934 -2.445 -6.711 1 94.69 108 VAL A N 1
ATOM 829 C CA . VAL A 1 108 ? -3.656 -2.666 -6.043 1 94.69 108 VAL A CA 1
ATOM 830 C C . VAL A 1 108 ? -2.643 -3.225 -7.039 1 94.69 108 VAL A C 1
ATOM 832 O O . VAL A 1 108 ? -2.963 -4.117 -7.824 1 94.69 108 VAL A O 1
ATOM 835 N N . TYR A 1 109 ? -1.507 -2.672 -6.922 1 91.5 109 TYR A N 1
ATOM 836 C CA . TYR A 1 109 ? -0.354 -3.178 -7.66 1 91.5 109 TYR A CA 1
ATOM 837 C C . TYR A 1 109 ? 0.765 -3.584 -6.711 1 91.5 109 TYR A C 1
ATOM 839 O O . TYR A 1 109 ? 1.044 -2.885 -5.734 1 91.5 109 TYR A O 1
ATOM 847 N N . MET A 1 110 ? 1.316 -4.738 -7.008 1 91.38 110 MET A N 1
ATOM 848 C CA . MET A 1 110 ? 2.453 -5.188 -6.207 1 91.38 110 MET A CA 1
ATOM 849 C C . MET A 1 110 ? 3.77 -4.793 -6.863 1 91.38 110 MET A C 1
ATOM 851 O O . MET A 1 110 ? 4.148 -5.352 -7.895 1 91.38 110 MET A O 1
ATOM 855 N N . PRO A 1 111 ? 4.453 -3.893 -6.266 1 92.38 111 PRO A N 1
ATOM 856 C CA . PRO A 1 111 ? 5.727 -3.465 -6.848 1 92.38 111 PRO A CA 1
ATOM 857 C C . PRO A 1 111 ? 6.859 -4.453 -6.586 1 92.38 111 PRO A C 1
ATOM 859 O O . PRO A 1 111 ? 6.66 -5.457 -5.895 1 92.38 111 PRO A O 1
ATOM 862 N N . LYS A 1 112 ? 7.902 -4.238 -7.27 1 92.06 112 LYS A N 1
ATOM 863 C CA . LYS A 1 112 ? 9.109 -4.961 -6.887 1 92.06 112 LYS A CA 1
ATOM 864 C C . LYS A 1 112 ? 9.617 -4.504 -5.52 1 92.06 112 LYS A C 1
ATOM 866 O O . LYS A 1 112 ? 9.727 -3.303 -5.266 1 92.06 112 LYS A O 1
ATOM 871 N N . ILE A 1 113 ? 9.883 -5.496 -4.684 1 93.06 113 ILE A N 1
ATOM 872 C CA . ILE A 1 113 ? 10.242 -5.16 -3.309 1 93.06 113 ILE A CA 1
ATOM 873 C C . ILE A 1 113 ? 11.656 -5.652 -3.004 1 93.06 113 ILE A C 1
ATOM 875 O O . ILE A 1 113 ? 12.016 -6.777 -3.352 1 93.06 113 ILE A O 1
ATOM 879 N N . VAL A 1 114 ? 12.438 -4.797 -2.457 1 91.44 114 VAL A N 1
ATOM 880 C CA . VAL A 1 114 ? 13.742 -5.133 -1.902 1 91.44 114 VAL A CA 1
ATOM 881 C C . VAL A 1 114 ? 13.703 -5.012 -0.381 1 91.44 114 VAL A C 1
ATOM 883 O O . VAL A 1 114 ? 13.492 -3.92 0.157 1 91.44 114 VAL A O 1
ATOM 886 N N . LYS A 1 115 ? 13.875 -6.16 0.245 1 89.44 115 LYS A N 1
ATOM 887 C CA . LYS A 1 115 ? 13.82 -6.16 1.704 1 89.44 115 LYS A CA 1
ATOM 888 C C . LYS A 1 115 ? 15.086 -6.75 2.307 1 89.44 115 LYS A C 1
ATOM 890 O O . LYS A 1 115 ? 15.516 -7.844 1.924 1 89.44 115 LYS A O 1
ATOM 895 N N . ARG A 1 116 ? 15.648 -5.977 3.184 1 88.69 116 ARG A N 1
ATOM 896 C CA . ARG A 1 116 ? 16.812 -6.402 3.961 1 88.69 116 ARG A CA 1
ATOM 897 C C . ARG A 1 116 ? 16.688 -5.969 5.418 1 88.69 116 ARG A C 1
ATOM 899 O O . ARG A 1 116 ? 16.812 -4.781 5.73 1 88.69 116 ARG A O 1
ATOM 906 N N . GLY A 1 117 ? 16.453 -7.008 6.258 1 86.56 117 GLY A N 1
ATOM 907 C CA . GLY A 1 117 ? 16.234 -6.641 7.648 1 86.56 117 GLY A CA 1
ATOM 908 C C . GLY A 1 117 ? 15.031 -5.723 7.828 1 86.56 117 GLY A C 1
ATOM 909 O O . GLY A 1 117 ? 13.93 -6.031 7.371 1 86.56 117 GLY A O 1
ATOM 910 N N . HIS A 1 118 ? 15.336 -4.523 8.375 1 88 118 HIS A N 1
ATOM 911 C CA . HIS A 1 118 ? 14.25 -3.584 8.648 1 88 118 HIS A CA 1
ATOM 912 C C . HIS A 1 118 ? 14.141 -2.537 7.543 1 88 118 HIS A C 1
ATOM 914 O O . HIS A 1 118 ? 13.352 -1.594 7.652 1 88 118 HIS A O 1
ATOM 920 N N . VAL A 1 119 ? 14.898 -2.766 6.504 1 90.5 119 VAL A N 1
ATOM 921 C CA . VAL A 1 119 ? 14.859 -1.844 5.371 1 90.5 119 VAL A CA 1
ATOM 922 C C . VAL A 1 119 ? 13.992 -2.43 4.262 1 90.5 119 VAL A C 1
ATOM 924 O O . VAL A 1 119 ? 14.164 -3.586 3.871 1 90.5 119 VAL A O 1
ATOM 927 N N . THR A 1 120 ? 13.047 -1.684 3.867 1 92.69 120 THR A N 1
ATOM 928 C CA . THR A 1 120 ? 12.18 -2.092 2.766 1 92.69 120 THR A CA 1
ATOM 929 C C . THR A 1 120 ? 12.102 -0.995 1.708 1 92.69 120 THR A C 1
ATOM 931 O O . THR A 1 120 ? 11.836 0.166 2.029 1 92.69 120 THR A O 1
ATOM 934 N N . VAL A 1 121 ? 12.352 -1.382 0.476 1 93.5 121 VAL A N 1
ATOM 935 C CA . VAL A 1 121 ? 12.25 -0.455 -0.647 1 93.5 121 VAL A CA 1
ATOM 936 C C . VAL A 1 121 ? 11.383 -1.067 -1.746 1 93.5 121 VAL A C 1
ATOM 938 O O . VAL A 1 121 ? 11.531 -2.244 -2.08 1 93.5 121 VAL A O 1
ATOM 941 N N . SER A 1 122 ? 10.461 -0.349 -2.193 1 95.06 122 SER A N 1
ATOM 942 C CA . SER A 1 122 ? 9.688 -0.794 -3.346 1 95.06 122 SER A CA 1
ATOM 943 C C . SER A 1 122 ? 9.953 0.084 -4.562 1 95.06 122 SER A C 1
ATOM 945 O O . SER A 1 122 ? 10.125 1.298 -4.434 1 95.06 122 SER A O 1
ATOM 947 N N . VAL A 1 123 ? 9.984 -0.557 -5.715 1 92.88 123 VAL A N 1
ATOM 948 C CA . VAL A 1 123 ? 10.32 0.127 -6.961 1 92.88 123 VAL A CA 1
ATOM 949 C C . VAL A 1 123 ? 9.234 -0.134 -8 1 92.88 123 VAL A C 1
ATOM 951 O O . VAL A 1 123 ? 8.758 -1.263 -8.141 1 92.88 123 VAL A O 1
ATOM 954 N N . SER A 1 124 ? 8.867 0.975 -8.641 1 90.88 124 SER A N 1
ATOM 955 C CA . SER A 1 124 ? 7.875 0.86 -9.703 1 90.88 124 SER A CA 1
ATOM 956 C C . SER A 1 124 ? 8.188 1.812 -10.852 1 90.88 124 SER A C 1
ATOM 958 O O . SER A 1 124 ? 8.625 2.939 -10.633 1 90.88 124 SER A O 1
ATOM 960 N N . THR A 1 125 ? 7.965 1.375 -12.078 1 86.19 125 THR A N 1
ATOM 961 C CA . THR A 1 125 ? 8.086 2.227 -13.258 1 86.19 125 THR A CA 1
ATOM 962 C C . THR A 1 125 ? 6.727 2.42 -13.922 1 86.19 125 THR A C 1
ATOM 964 O O . THR A 1 125 ? 6.648 2.656 -15.125 1 86.19 125 THR A O 1
ATOM 967 N N . SER A 1 126 ? 5.738 2.191 -13.133 1 80 126 SER A N 1
ATOM 968 C CA . SER A 1 126 ? 4.367 2.352 -13.609 1 80 126 SER A CA 1
ATOM 969 C C . SER A 1 126 ? 4.117 1.521 -14.859 1 80 126 SER A C 1
ATOM 971 O O . SER A 1 126 ? 3.477 1.99 -15.805 1 80 126 SER A O 1
ATOM 973 N N . GLY A 1 127 ? 4.707 0.336 -14.898 1 75.12 127 GLY A N 1
ATOM 974 C CA . GLY A 1 127 ? 4.496 -0.571 -16.016 1 75.12 127 GLY A CA 1
ATOM 975 C C . GLY A 1 127 ? 5.281 -0.188 -17.25 1 75.12 127 GLY A C 1
ATOM 976 O O . GLY A 1 127 ? 5.168 -0.837 -18.297 1 75.12 127 GLY A O 1
ATOM 977 N N . ALA A 1 128 ? 6.102 0.779 -17.156 1 74.19 128 ALA A N 1
ATOM 978 C CA . ALA A 1 128 ? 6.824 1.278 -18.328 1 74.19 128 ALA A CA 1
ATOM 979 C C . ALA A 1 128 ? 7.84 0.251 -18.828 1 74.19 128 ALA A C 1
ATOM 981 O O . ALA A 1 128 ? 8.008 0.068 -20.031 1 74.19 128 ALA A O 1
ATOM 982 N N . SER A 1 129 ? 8.539 -0.398 -17.906 1 80.88 129 SER A N 1
ATOM 983 C CA . SER A 1 129 ? 9.617 -1.274 -18.344 1 80.88 129 SER A CA 1
ATOM 984 C C . SER A 1 129 ? 10.023 -2.256 -17.25 1 80.88 129 SER A C 1
ATOM 986 O O . SER A 1 129 ? 10.68 -1.874 -16.281 1 80.88 129 SER A O 1
ATOM 988 N N . PRO A 1 130 ? 9.68 -3.451 -17.422 1 80.88 130 PRO A N 1
ATOM 989 C CA . PRO A 1 130 ? 10.141 -4.469 -16.469 1 80.88 130 PRO A CA 1
ATOM 990 C C . PRO A 1 130 ? 11.664 -4.492 -16.328 1 80.88 130 PRO A C 1
ATOM 992 O O . PRO A 1 130 ? 12.18 -4.715 -15.227 1 80.88 130 PRO A O 1
ATOM 995 N N . LYS A 1 131 ? 12.305 -4.227 -17.453 1 86.5 131 LYS A N 1
ATOM 996 C CA . LYS A 1 131 ? 13.766 -4.219 -17.438 1 86.5 131 LYS A CA 1
ATOM 997 C C . LYS A 1 131 ? 14.297 -3.123 -16.516 1 86.5 131 LYS A C 1
ATOM 999 O O . LYS A 1 131 ? 15.18 -3.371 -15.695 1 86.5 131 LYS A O 1
ATOM 1004 N N . HIS A 1 132 ? 13.75 -2.006 -16.641 1 87.81 132 HIS A N 1
ATOM 1005 C CA . HIS A 1 132 ? 14.203 -0.883 -15.828 1 87.81 132 HIS A CA 1
ATOM 1006 C C . HIS A 1 132 ? 13.82 -1.067 -14.367 1 87.81 132 HIS A C 1
ATOM 1008 O O . HIS A 1 132 ? 14.562 -0.662 -13.469 1 87.81 132 HIS A O 1
ATOM 1014 N N . THR A 1 133 ? 12.711 -1.617 -14.172 1 88.31 133 THR A N 1
ATOM 1015 C CA . THR A 1 133 ? 12.305 -1.925 -12.805 1 88.31 133 THR A CA 1
ATOM 1016 C C . THR A 1 133 ? 13.312 -2.857 -12.141 1 88.31 133 THR A C 1
ATOM 1018 O O . THR A 1 133 ? 13.766 -2.602 -11.023 1 88.31 133 THR A O 1
ATOM 1021 N N . LYS A 1 134 ? 13.641 -3.861 -12.875 1 90.12 134 LYS A N 1
ATOM 1022 C CA . LYS A 1 134 ? 14.609 -4.824 -12.359 1 90.12 134 LYS A CA 1
ATOM 1023 C C . LYS A 1 134 ? 15.961 -4.164 -12.109 1 90.12 134 LYS A C 1
ATOM 1025 O O . LYS A 1 134 ? 16.578 -4.387 -11.07 1 90.12 134 LYS A O 1
ATOM 1030 N N . GLU A 1 135 ? 16.344 -3.447 -13.047 1 89.56 135 GLU A N 1
ATOM 1031 C CA . GLU A 1 135 ? 17.641 -2.758 -12.945 1 89.56 135 GLU A CA 1
ATOM 1032 C C . GLU A 1 135 ? 17.656 -1.824 -11.734 1 89.56 135 GLU A C 1
ATOM 1034 O O . GLU A 1 135 ? 18.625 -1.825 -10.969 1 89.56 135 GLU A O 1
ATOM 1039 N N . LEU A 1 136 ? 16.672 -1.052 -11.594 1 88.75 136 LEU A N 1
ATOM 1040 C CA . LEU A 1 136 ? 16.594 -0.123 -10.477 1 88.75 136 LEU A CA 1
ATOM 1041 C C . LEU A 1 136 ? 16.562 -0.874 -9.148 1 88.75 136 LEU A C 1
ATOM 1043 O O . LEU A 1 136 ? 17.25 -0.475 -8.195 1 88.75 136 LEU A O 1
ATOM 1047 N N . ALA A 1 137 ? 15.836 -1.899 -9.102 1 90.88 137 ALA A N 1
ATOM 1048 C CA . ALA A 1 137 ? 15.781 -2.723 -7.895 1 90.88 137 ALA A CA 1
ATOM 1049 C C . ALA A 1 137 ? 17.156 -3.273 -7.539 1 90.88 137 ALA A C 1
ATOM 1051 O O . ALA A 1 137 ? 17.547 -3.295 -6.367 1 90.88 137 ALA A O 1
ATOM 1052 N N . GLU A 1 138 ? 17.828 -3.695 -8.523 1 90.88 138 GLU A N 1
ATOM 1053 C CA . GLU A 1 138 ? 19.172 -4.219 -8.305 1 90.88 138 GLU A CA 1
ATOM 1054 C C . GLU A 1 138 ? 20.109 -3.133 -7.785 1 90.88 138 GLU A C 1
ATOM 1056 O O . GLU A 1 138 ? 20.938 -3.385 -6.902 1 90.88 138 GLU A O 1
ATOM 1061 N N . ASN A 1 139 ? 20 -2.018 -8.344 1 89.38 139 ASN A N 1
ATOM 1062 C CA . ASN A 1 139 ? 20.812 -0.896 -7.891 1 89.38 139 ASN A CA 1
ATOM 1063 C C . ASN A 1 139 ? 20.484 -0.51 -6.453 1 89.38 139 ASN A C 1
ATOM 1065 O O . ASN A 1 139 ? 21.375 -0.203 -5.664 1 89.38 139 ASN A O 1
ATOM 1069 N N . VAL A 1 140 ? 19.234 -0.496 -6.156 1 89.62 140 VAL A N 1
ATOM 1070 C CA . VAL A 1 140 ? 18.797 -0.191 -4.801 1 89.62 140 VAL A CA 1
ATOM 1071 C C . VAL A 1 140 ? 19.328 -1.245 -3.834 1 89.62 140 VAL A C 1
ATOM 1073 O O . VAL A 1 140 ? 19.781 -0.916 -2.732 1 89.62 140 VAL A O 1
ATOM 1076 N N . ASP A 1 141 ? 19.266 -2.438 -4.277 1 89.25 141 ASP A N 1
ATOM 1077 C CA . ASP A 1 141 ? 19.781 -3.539 -3.471 1 89.25 141 ASP A CA 1
ATOM 1078 C C . ASP A 1 141 ? 21.234 -3.314 -3.094 1 89.25 141 ASP A C 1
ATOM 1080 O O . ASP A 1 141 ? 21.641 -3.602 -1.965 1 89.25 141 ASP A O 1
ATOM 1084 N N . LYS A 1 142 ? 21.984 -2.811 -4 1 87.44 142 LYS A N 1
ATOM 1085 C CA . LYS A 1 142 ? 23.406 -2.541 -3.779 1 87.44 142 LYS A CA 1
ATOM 1086 C C . LYS A 1 142 ? 23.594 -1.404 -2.779 1 87.44 142 LYS A C 1
ATOM 1088 O O . LYS A 1 142 ? 24.609 -1.362 -2.066 1 87.44 142 LYS A O 1
ATOM 1093 N N . LEU A 1 143 ? 22.656 -0.462 -2.809 1 85.44 143 LEU A N 1
ATOM 1094 C CA . LEU A 1 143 ? 22.719 0.667 -1.887 1 85.44 143 LEU A CA 1
ATOM 1095 C C . LEU A 1 143 ? 22.516 0.208 -0.448 1 85.44 143 LEU A C 1
ATOM 1097 O O . LEU A 1 143 ? 23 0.839 0.489 1 85.44 143 LEU A O 1
ATOM 1101 N N . ILE A 1 144 ? 21.719 -0.806 -0.29 1 85.31 144 ILE A N 1
ATOM 1102 C CA . ILE A 1 144 ? 21.406 -1.332 1.033 1 85.31 144 ILE A CA 1
ATOM 1103 C C . ILE A 1 144 ? 22.438 -2.389 1.428 1 85.31 144 ILE A C 1
ATOM 1105 O O . ILE A 1 144 ? 22.125 -3.584 1.444 1 85.31 144 ILE A O 1
ATOM 1109 N N . ASP A 1 145 ? 23.578 -1.907 1.724 1 79.44 145 ASP A N 1
ATOM 1110 C CA . ASP A 1 145 ? 24.656 -2.848 2.016 1 79.44 145 ASP A CA 1
ATOM 1111 C C . ASP A 1 145 ? 24.594 -3.334 3.461 1 79.44 145 ASP A C 1
ATOM 1113 O O . ASP A 1 145 ? 23.719 -2.906 4.223 1 79.44 145 ASP A O 1
ATOM 1117 N N . GLY A 1 146 ? 25.422 -4.281 3.719 1 78.62 146 GLY A N 1
ATOM 1118 C CA . GLY A 1 146 ? 25.391 -4.961 5.004 1 78.62 146 GLY A CA 1
ATOM 1119 C C . GLY A 1 146 ? 25.562 -4.023 6.184 1 78.62 146 GLY A C 1
ATOM 1120 O O . GLY A 1 146 ? 24.891 -4.176 7.207 1 78.62 146 GLY A O 1
ATOM 1121 N N . ASP A 1 147 ? 26.375 -3 5.961 1 80.56 147 ASP A N 1
ATOM 1122 C CA . ASP A 1 147 ? 26.625 -2.057 7.051 1 80.56 147 ASP A CA 1
ATOM 1123 C C . ASP A 1 147 ? 25.375 -1.207 7.328 1 80.56 147 ASP A C 1
ATOM 1125 O O . ASP A 1 147 ? 25.031 -0.96 8.484 1 80.56 147 ASP A O 1
ATOM 1129 N N . PHE A 1 148 ? 24.828 -0.772 6.316 1 82.62 148 PHE A N 1
ATOM 1130 C CA . PHE A 1 148 ? 23.625 0.026 6.445 1 82.62 148 PHE A CA 1
ATOM 1131 C C . PHE A 1 148 ? 22.531 -0.756 7.172 1 82.62 148 PHE A C 1
ATOM 1133 O O . PHE A 1 148 ? 21.938 -0.254 8.125 1 82.62 148 PHE A O 1
ATOM 1140 N N . VAL A 1 149 ? 22.406 -1.971 6.789 1 84.19 149 VAL A N 1
ATOM 1141 C CA . VAL A 1 149 ? 21.375 -2.83 7.348 1 84.19 149 VAL A CA 1
ATOM 1142 C C . VAL A 1 149 ? 21.641 -3.078 8.828 1 84.19 149 VAL A C 1
ATOM 1144 O O . VAL A 1 149 ? 20.734 -3.02 9.648 1 84.19 149 VAL A O 1
ATOM 1147 N N . ALA A 1 150 ? 22.859 -3.299 9.07 1 85.5 150 ALA A N 1
ATOM 1148 C CA . ALA A 1 150 ? 23.25 -3.576 10.453 1 85.5 150 ALA A CA 1
ATOM 1149 C C . ALA A 1 150 ? 22.984 -2.373 11.352 1 85.5 150 ALA A C 1
ATOM 1151 O O . ALA A 1 150 ? 22.516 -2.527 12.484 1 85.5 150 ALA A O 1
ATOM 1152 N N . GLU A 1 151 ? 23.281 -1.296 10.836 1 85 151 GLU A N 1
ATOM 1153 C CA . GLU A 1 151 ? 23.047 -0.071 11.594 1 85 151 GLU A CA 1
ATOM 1154 C C . GLU A 1 151 ? 21.562 0.152 11.859 1 85 151 GLU A C 1
ATOM 1156 O O . GLU A 1 151 ? 21.156 0.463 12.977 1 85 151 GLU A O 1
ATOM 1161 N N . VAL A 1 152 ? 20.812 -0.009 10.852 1 85.62 152 VAL A N 1
ATOM 1162 C CA . VAL A 1 152 ? 19.359 0.184 10.969 1 85.62 152 VAL A CA 1
ATOM 1163 C C . VAL A 1 152 ? 18.781 -0.836 11.945 1 85.62 152 VAL A C 1
ATOM 1165 O O . VAL A 1 152 ? 17.953 -0.494 12.789 1 85.62 152 VAL A O 1
ATOM 1168 N N . ASN A 1 153 ? 19.312 -2.002 11.852 1 85.75 153 ASN A N 1
ATOM 1169 C CA . ASN A 1 153 ? 18.844 -3.051 12.75 1 85.75 153 ASN A CA 1
ATOM 1170 C C . ASN A 1 153 ? 19.172 -2.723 14.203 1 85.75 153 ASN A C 1
ATOM 1172 O O . ASN A 1 153 ? 18.359 -2.959 15.094 1 85.75 153 ASN A O 1
ATOM 1176 N N . ARG A 1 154 ? 20.312 -2.244 14.328 1 83.25 154 ARG A N 1
ATOM 1177 C CA . ARG A 1 154 ? 20.75 -1.87 15.672 1 83.25 154 ARG A CA 1
ATOM 1178 C C . ARG A 1 154 ? 19.859 -0.768 16.25 1 83.25 154 ARG A C 1
ATOM 1180 O O . ARG A 1 154 ? 19.422 -0.85 17.391 1 83.25 154 ARG A O 1
ATOM 1187 N N . LEU A 1 155 ? 19.578 0.168 15.477 1 81.75 155 LEU A N 1
ATOM 1188 C CA . LEU A 1 155 ? 18.766 1.295 15.914 1 81.75 155 LEU A CA 1
ATOM 1189 C C . LEU A 1 155 ? 17.344 0.855 16.203 1 81.75 155 LEU A C 1
ATOM 1191 O O . LEU A 1 155 ? 16.703 1.347 17.125 1 81.75 155 LEU A O 1
ATOM 1195 N N . TYR A 1 156 ? 16.938 0.013 15.414 1 79.81 156 TYR A N 1
ATOM 1196 C CA . TYR A 1 156 ? 15.602 -0.527 15.602 1 79.81 156 TYR A CA 1
ATOM 1197 C C . TYR A 1 156 ? 15.469 -1.195 16.969 1 79.81 156 TYR A C 1
ATOM 1199 O O . TYR A 1 156 ? 14.484 -0.981 17.672 1 79.81 156 TYR A O 1
ATOM 1207 N N . GLN A 1 157 ? 16.438 -1.94 17.312 1 80 157 GLN A N 1
ATOM 1208 C CA . GLN A 1 157 ? 16.438 -2.648 18.594 1 80 157 GLN A CA 1
ATOM 1209 C C . GLN A 1 157 ? 16.531 -1.675 19.766 1 80 157 GLN A C 1
ATOM 1211 O O . GLN A 1 157 ? 15.922 -1.894 20.812 1 80 157 GLN A O 1
ATOM 1216 N N . MET A 1 158 ? 17.188 -0.681 19.562 1 76.25 158 MET A N 1
ATOM 1217 C CA . MET A 1 158 ? 17.375 0.312 20.609 1 76.25 158 MET A CA 1
ATOM 1218 C C . MET A 1 158 ? 16.078 1.071 20.891 1 76.25 158 MET A C 1
ATOM 1220 O O . MET A 1 158 ? 15.773 1.391 22.031 1 76.25 158 MET A O 1
ATOM 1224 N N . ARG A 1 159 ? 15.367 1.436 19.938 1 69.31 159 ARG A N 1
ATOM 1225 C CA . ARG A 1 159 ? 14.141 2.207 20.094 1 69.31 159 ARG A CA 1
ATOM 1226 C C . ARG A 1 159 ? 13.023 1.351 20.688 1 69.31 159 ARG A C 1
ATOM 1228 O O . ARG A 1 159 ? 12.148 1.862 21.375 1 69.31 159 ARG A O 1
ATOM 1235 N N . ARG A 1 160 ? 13.008 0.139 20.375 1 65.75 160 ARG A N 1
ATOM 1236 C CA . ARG A 1 160 ? 11.977 -0.731 20.922 1 65.75 160 ARG A CA 1
ATOM 1237 C C . ARG A 1 160 ? 12.336 -1.2 22.328 1 65.75 160 ARG A C 1
ATOM 1239 O O . ARG A 1 160 ? 11.453 -1.497 23.141 1 65.75 160 ARG A O 1
ATOM 1246 N N . LYS A 1 161 ? 13.609 -1.389 22.625 1 50.88 161 LYS A N 1
ATOM 1247 C CA . LYS A 1 161 ? 13.953 -1.686 24.016 1 50.88 161 LYS A CA 1
ATOM 1248 C C . LYS A 1 161 ? 13.609 -0.513 24.922 1 50.88 161 LYS A C 1
ATOM 1250 O O . LYS A 1 161 ? 13.461 -0.686 26.141 1 50.88 161 LYS A O 1
ATOM 1255 N N . LYS A 1 162 ? 13.258 0.622 24.344 1 43.22 162 LYS A N 1
ATOM 1256 C CA . LYS A 1 162 ? 12.922 1.666 25.312 1 43.22 162 LYS A CA 1
ATOM 1257 C C . LYS A 1 162 ? 11.422 1.687 25.594 1 43.22 162 LYS A C 1
ATOM 1259 O O . LYS A 1 162 ? 10.609 1.416 24.703 1 43.22 162 LYS A O 1
ATOM 1264 N N . MET B 1 1 ? 4.758 -4.902 7.605 1 88.62 1 MET B N 1
ATOM 1265 C CA . MET B 1 1 ? 3.871 -4.184 6.695 1 88.62 1 MET B CA 1
ATOM 1266 C C . MET B 1 1 ? 4.344 -4.32 5.254 1 88.62 1 MET B C 1
ATOM 1268 O O . MET B 1 1 ? 5.543 -4.273 4.98 1 88.62 1 MET B O 1
ATOM 1272 N N . LEU B 1 2 ? 3.432 -4.547 4.363 1 92.19 2 LEU B N 1
ATOM 1273 C CA . LEU B 1 2 ? 3.717 -4.859 2.967 1 92.19 2 LEU B CA 1
ATOM 1274 C C . LEU B 1 2 ? 3.531 -3.627 2.088 1 92.19 2 LEU B C 1
ATOM 1276 O O . LEU B 1 2 ? 2.473 -2.996 2.113 1 92.19 2 LEU B O 1
ATOM 1280 N N . PRO B 1 3 ? 4.605 -3.273 1.327 1 94.81 3 PRO B N 1
ATOM 1281 C CA . PRO B 1 3 ? 4.41 -2.172 0.381 1 94.81 3 PRO B CA 1
ATOM 1282 C C . PRO B 1 3 ? 3.484 -2.547 -0.775 1 94.81 3 PRO B C 1
ATOM 1284 O O . PRO B 1 3 ? 3.693 -3.57 -1.432 1 94.81 3 PRO B O 1
ATOM 1287 N N . LEU B 1 4 ? 2.475 -1.757 -0.989 1 94.75 4 LEU B N 1
ATOM 1288 C CA . LEU B 1 4 ? 1.543 -1.887 -2.104 1 94.75 4 LEU B CA 1
ATOM 1289 C C . LEU B 1 4 ? 1.275 -0.531 -2.748 1 94.75 4 LEU B C 1
ATOM 1291 O O . LEU B 1 4 ? 1.365 0.505 -2.086 1 94.75 4 LEU B O 1
ATOM 1295 N N . HIS B 1 5 ? 1.139 -0.569 -4.016 1 94.19 5 HIS B N 1
ATOM 1296 C CA . HIS B 1 5 ? 0.652 0.624 -4.703 1 94.19 5 HIS B CA 1
ATOM 1297 C C . HIS B 1 5 ? -0.867 0.602 -4.836 1 94.19 5 HIS B C 1
ATOM 1299 O O . HIS B 1 5 ? -1.428 -0.318 -5.434 1 94.19 5 HIS B O 1
ATOM 1305 N N . ILE B 1 6 ? -1.515 1.609 -4.332 1 94.44 6 ILE B N 1
ATOM 1306 C CA . ILE B 1 6 ? -2.971 1.592 -4.25 1 94.44 6 ILE B CA 1
ATOM 1307 C C . ILE B 1 6 ? -3.549 2.732 -5.086 1 94.44 6 ILE B C 1
ATOM 1309 O O . ILE B 1 6 ? -3.064 3.865 -5.02 1 94.44 6 ILE B O 1
ATOM 1313 N N . SER B 1 7 ? -4.543 2.387 -5.867 1 93.94 7 SER B N 1
ATOM 1314 C CA . SER B 1 7 ? -5.289 3.418 -6.586 1 93.94 7 SER B CA 1
ATOM 1315 C C . SER B 1 7 ? -6.32 4.086 -5.684 1 93.94 7 SER B C 1
ATOM 1317 O O . SER B 1 7 ? -7.164 3.408 -5.09 1 93.94 7 SER B O 1
ATOM 1319 N N . LEU B 1 8 ? -6.215 5.379 -5.598 1 95.06 8 LEU B N 1
ATOM 1320 C CA . LEU B 1 8 ? -7.184 6.129 -4.805 1 95.06 8 LEU B CA 1
ATOM 1321 C C . LEU B 1 8 ? -8.172 6.859 -5.707 1 95.06 8 LEU B C 1
ATOM 1323 O O . LEU B 1 8 ? -8.953 7.691 -5.238 1 95.06 8 LEU B O 1
ATOM 1327 N N . GLU B 1 9 ? -8.102 6.441 -6.957 1 93.12 9 GLU B N 1
ATOM 1328 C CA . GLU B 1 9 ? -8.969 7.117 -7.922 1 93.12 9 GLU B CA 1
ATOM 1329 C C . GLU B 1 9 ? -10.438 6.945 -7.559 1 93.12 9 GLU B C 1
ATOM 1331 O O . GLU B 1 9 ? -10.93 5.816 -7.465 1 93.12 9 GLU B O 1
ATOM 1336 N N . LYS B 1 10 ? -11.109 8.039 -7.309 1 93 10 LYS B N 1
ATOM 1337 C CA . LYS B 1 10 ? -12.539 8.133 -7.02 1 93 10 LYS B CA 1
ATOM 1338 C C . LYS B 1 10 ? -12.875 7.492 -5.672 1 93 10 LYS B C 1
ATOM 1340 O O . LYS B 1 10 ? -14.039 7.246 -5.367 1 93 10 LYS B O 1
ATOM 1345 N N . LYS B 1 11 ? -11.891 7.09 -4.91 1 95.69 11 LYS B N 1
ATOM 1346 C CA . LYS B 1 11 ? -12.117 6.535 -3.578 1 95.69 11 LYS B CA 1
ATOM 1347 C C . LYS B 1 11 ? -12.305 7.641 -2.545 1 95.69 11 LYS B C 1
ATOM 1349 O O . LYS B 1 11 ? -11.688 8.703 -2.65 1 95.69 11 LYS B O 1
ATOM 1354 N N . LYS B 1 12 ? -13.117 7.41 -1.574 1 97.25 12 LYS B N 1
ATOM 1355 C CA . LYS B 1 12 ? -13.352 8.375 -0.502 1 97.25 12 LYS B CA 1
ATOM 1356 C C . LYS B 1 12 ? -12.219 8.352 0.517 1 97.25 12 LYS B C 1
ATOM 1358 O O . LYS B 1 12 ? -11.938 7.312 1.125 1 97.25 12 LYS B O 1
ATOM 1363 N N . VAL B 1 13 ? -11.578 9.469 0.67 1 98.12 13 VAL B N 1
ATOM 1364 C CA . VAL B 1 13 ? -10.508 9.648 1.647 1 98.12 13 VAL B CA 1
ATOM 1365 C C . VAL B 1 13 ? -10.898 10.727 2.652 1 98.12 13 VAL B C 1
ATOM 1367 O O . VAL B 1 13 ? -11.297 11.828 2.266 1 98.12 13 VAL B O 1
ATOM 1370 N N . VAL B 1 14 ? -10.812 10.422 3.902 1 98.62 14 VAL B N 1
ATOM 1371 C CA . VAL B 1 14 ? -11.141 11.383 4.949 1 98.62 14 VAL B CA 1
ATOM 1372 C C . VAL B 1 14 ? -9.891 11.688 5.777 1 98.62 14 VAL B C 1
ATOM 1374 O O . VAL B 1 14 ? -9.203 10.766 6.223 1 98.62 14 VAL B O 1
ATOM 1377 N N . ILE B 1 15 ? -9.625 12.938 5.918 1 98.56 15 ILE B N 1
ATOM 1378 C CA . ILE B 1 15 ? -8.492 13.375 6.719 1 98.56 15 ILE B CA 1
ATOM 1379 C C . ILE B 1 15 ? -8.992 14.141 7.945 1 98.56 15 ILE B C 1
ATOM 1381 O O . ILE B 1 15 ? -9.703 15.133 7.816 1 98.56 15 ILE B O 1
ATOM 1385 N N . ALA B 1 16 ? -8.672 13.641 9.086 1 98.44 16 ALA B N 1
ATOM 1386 C CA . ALA B 1 16 ? -8.953 14.344 10.336 1 98.44 16 ALA B CA 1
ATOM 1387 C C . ALA B 1 16 ? -7.762 15.18 10.773 1 98.44 16 ALA B C 1
ATOM 1389 O O . ALA B 1 16 ? -6.684 14.648 11.039 1 98.44 16 ALA B O 1
ATOM 1390 N N . GLY B 1 17 ? -7.988 16.484 10.883 1 97.69 17 GLY B N 1
ATOM 1391 C CA . GLY B 1 17 ? -6.902 17.391 11.219 1 97.69 17 GLY B CA 1
ATOM 1392 C C . GLY B 1 17 ? -6.582 18.375 10.125 1 97.69 17 GLY B C 1
ATOM 1393 O O . GLY B 1 17 ? -6.832 18.109 8.945 1 97.69 17 GLY B O 1
ATOM 1394 N N . GLY B 1 18 ? -5.957 19.484 10.508 1 97.25 18 GLY B N 1
ATOM 1395 C CA . GLY B 1 18 ? -5.68 20.531 9.539 1 97.25 18 GLY B CA 1
ATOM 1396 C C . GLY B 1 18 ? -4.316 21.172 9.734 1 97.25 18 GLY B C 1
ATOM 1397 O O . GLY B 1 18 ? -4.043 22.234 9.172 1 97.25 18 GLY B O 1
ATOM 1398 N N . GLY B 1 19 ? -3.533 20.531 10.492 1 96.31 19 GLY B N 1
ATOM 1399 C CA . GLY B 1 19 ? -2.211 21.062 10.766 1 96.31 19 GLY B CA 1
ATOM 1400 C C . GLY B 1 19 ? -1.18 20.672 9.727 1 96.31 19 GLY B C 1
ATOM 1401 O O . GLY B 1 19 ? -1.532 20.297 8.609 1 96.31 19 GLY B O 1
ATOM 1402 N N . SER B 1 20 ? 0.063 20.797 10.078 1 95.44 20 SER B N 1
ATOM 1403 C CA . SER B 1 20 ? 1.168 20.578 9.148 1 95.44 20 SER B CA 1
ATOM 1404 C C . SER B 1 20 ? 1.229 19.125 8.695 1 95.44 20 SER B C 1
ATOM 1406 O O . SER B 1 20 ? 1.478 18.844 7.523 1 95.44 20 SER B O 1
ATOM 1408 N N . ILE B 1 21 ? 0.997 18.234 9.641 1 94.06 21 ILE B N 1
ATOM 1409 C CA . ILE B 1 21 ? 1.031 16.828 9.305 1 94.06 21 ILE B CA 1
ATOM 1410 C C . ILE B 1 21 ? -0.115 16.484 8.352 1 94.06 21 ILE B C 1
ATOM 1412 O O . ILE B 1 21 ? 0.083 15.805 7.344 1 94.06 21 ILE B O 1
ATOM 1416 N N . ALA B 1 22 ? -1.284 16.969 8.68 1 96.62 22 ALA B N 1
ATOM 1417 C CA . ALA B 1 22 ? -2.438 16.766 7.805 1 96.62 22 ALA B CA 1
ATOM 1418 C C . ALA B 1 22 ? -2.166 17.328 6.41 1 96.62 22 ALA B C 1
ATOM 1420 O O . ALA B 1 22 ? -2.51 16.688 5.406 1 96.62 22 ALA B O 1
ATOM 1421 N N . LEU B 1 23 ? -1.537 18.469 6.383 1 97.12 23 LEU B N 1
ATOM 1422 C CA . LEU B 1 23 ? -1.2 19.094 5.109 1 97.12 23 LEU B CA 1
ATOM 1423 C C . LEU B 1 23 ? -0.252 18.219 4.301 1 97.12 23 LEU B C 1
ATOM 1425 O O . LEU B 1 23 ? -0.46 18 3.105 1 97.12 23 LEU B O 1
ATOM 1429 N N . ARG B 1 24 ? 0.728 17.703 4.898 1 93.94 24 ARG B N 1
ATOM 1430 C CA . ARG B 1 24 ? 1.688 16.828 4.234 1 93.94 24 ARG B CA 1
ATOM 1431 C C . ARG B 1 24 ? 1.003 15.594 3.666 1 93.94 24 ARG B C 1
ATOM 1433 O O . ARG B 1 24 ? 1.277 15.188 2.535 1 93.94 24 ARG B O 1
ATOM 1440 N N . ARG B 1 25 ? 0.111 15.039 4.469 1 94.94 25 ARG B N 1
ATOM 1441 C CA . ARG B 1 25 ? -0.626 13.859 4.016 1 94.94 25 ARG B CA 1
ATOM 1442 C C . ARG B 1 25 ? -1.555 14.211 2.857 1 94.94 25 ARG B C 1
ATOM 1444 O O . ARG B 1 25 ? -1.664 13.445 1.894 1 94.94 25 ARG B O 1
ATOM 1451 N N . LEU B 1 26 ? -2.176 15.312 3.023 1 96.94 26 LEU B N 1
ATOM 1452 C CA . LEU B 1 26 ? -3.068 15.773 1.967 1 96.94 26 LEU B CA 1
ATOM 1453 C C . LEU B 1 26 ? -2.322 15.906 0.644 1 96.94 26 LEU B C 1
ATOM 1455 O O . LEU B 1 26 ? -2.801 15.438 -0.393 1 96.94 26 LEU B O 1
ATOM 1459 N N . LYS B 1 27 ? -1.159 16.469 0.671 1 94.56 27 LYS B N 1
ATOM 1460 C CA . LYS B 1 27 ? -0.361 16.672 -0.534 1 94.56 27 LYS B CA 1
ATOM 1461 C C . LYS B 1 27 ? 0.016 15.344 -1.182 1 94.56 27 LYS B C 1
ATOM 1463 O O . LYS B 1 27 ? 0.139 15.258 -2.404 1 94.56 27 LYS B O 1
ATOM 1468 N N . THR B 1 28 ? 0.125 14.359 -0.366 1 91.5 28 THR B N 1
ATOM 1469 C CA . THR B 1 28 ? 0.504 13.039 -0.859 1 91.5 28 THR B CA 1
ATOM 1470 C C . THR B 1 28 ? -0.665 12.375 -1.58 1 91.5 28 THR B C 1
ATOM 1472 O O . THR B 1 28 ? -0.469 11.672 -2.572 1 91.5 28 THR B O 1
ATOM 1475 N N . VAL B 1 29 ? -1.927 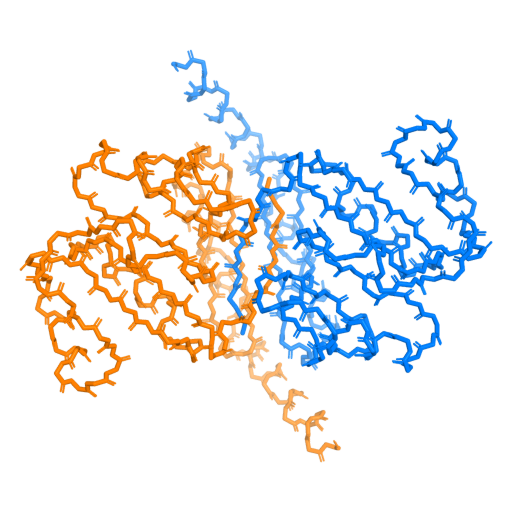12.672 -1.205 1 95.12 29 VAL B N 1
ATOM 1476 C CA . VAL B 1 29 ? -3.049 11.898 -1.721 1 95.12 29 VAL B CA 1
ATOM 1477 C C . VAL B 1 29 ? -3.822 12.727 -2.746 1 95.12 29 VAL B C 1
ATOM 1479 O O . VAL B 1 29 ? -4.582 12.172 -3.547 1 95.12 29 VAL B O 1
ATOM 1482 N N . ILE B 1 30 ? -3.633 14 -2.791 1 94.75 30 ILE B N 1
ATOM 1483 C CA . ILE B 1 30 ? -4.477 14.891 -3.578 1 94.75 30 ILE B CA 1
ATOM 1484 C C . ILE B 1 30 ? -4.273 14.617 -5.066 1 94.75 30 ILE B C 1
ATOM 1486 O O . ILE B 1 30 ? -5.207 14.742 -5.859 1 94.75 30 ILE B O 1
ATOM 1490 N N . SER B 1 31 ? -3.088 14.188 -5.477 1 90.5 31 SER B N 1
ATOM 1491 C CA . SER B 1 31 ? -2.77 13.992 -6.887 1 90.5 31 SER B CA 1
ATOM 1492 C C . SER B 1 31 ? -3.23 12.625 -7.371 1 90.5 31 SER B C 1
ATOM 1494 O O . SER B 1 31 ? -3.102 12.305 -8.555 1 90.5 31 SER B O 1
ATOM 1496 N N . GLU B 1 32 ? -3.824 11.859 -6.543 1 91.75 32 GLU B N 1
ATOM 1497 C CA . GLU B 1 32 ? -4.156 10.477 -6.875 1 91.75 32 GLU B CA 1
ATOM 1498 C C . GLU B 1 32 ? -5.602 10.352 -7.34 1 91.75 32 GLU B C 1
ATOM 1500 O O . GLU B 1 32 ? -6.105 9.242 -7.527 1 91.75 32 GLU B O 1
ATOM 1505 N N . GLY B 1 33 ? -6.352 11.438 -7.465 1 92.62 33 GLY B N 1
ATOM 1506 C CA . GLY B 1 33 ? -7.715 11.43 -7.973 1 92.62 33 GLY B CA 1
ATOM 1507 C C . GLY B 1 33 ? -8.734 10.984 -6.945 1 92.62 33 GLY B C 1
ATOM 1508 O O . GLY B 1 33 ? -9.836 10.547 -7.297 1 92.62 33 GLY B O 1
ATOM 1509 N N . ALA B 1 34 ? -8.445 11.078 -5.707 1 95.81 34 ALA B N 1
ATOM 1510 C CA . ALA B 1 34 ? -9.328 10.672 -4.617 1 95.81 34 ALA B CA 1
ATOM 1511 C C . ALA B 1 34 ? -10.406 11.727 -4.371 1 95.81 34 ALA B C 1
ATOM 1513 O O . ALA B 1 34 ? -10.266 12.883 -4.773 1 95.81 34 ALA B O 1
ATOM 1514 N N . ASP B 1 35 ? -11.539 11.297 -3.805 1 97.12 35 ASP B N 1
ATOM 1515 C CA . ASP B 1 35 ? -12.555 12.188 -3.248 1 97.12 35 ASP B CA 1
ATOM 1516 C C . ASP B 1 35 ? -12.25 12.516 -1.789 1 97.12 35 ASP B C 1
ATOM 1518 O O . ASP B 1 35 ? -12.602 11.758 -0.886 1 97.12 35 ASP B O 1
ATOM 1522 N N . ILE B 1 36 ? -11.664 13.688 -1.554 1 98.38 36 ILE B N 1
ATOM 1523 C CA . ILE B 1 36 ? -11.047 13.969 -0.264 1 98.38 36 ILE B CA 1
ATOM 1524 C C . ILE B 1 36 ? -11.945 14.891 0.552 1 98.38 36 ILE B C 1
ATOM 1526 O O . ILE B 1 36 ? -12.383 15.938 0.061 1 98.38 36 ILE B O 1
ATOM 1530 N N . THR B 1 37 ? -12.234 14.508 1.729 1 98.69 37 THR B N 1
ATOM 1531 C CA . THR B 1 37 ? -12.867 15.352 2.734 1 98.69 37 THR B CA 1
ATOM 1532 C C . THR B 1 37 ? -11.961 15.531 3.945 1 98.69 37 THR B C 1
ATOM 1534 O O . THR B 1 37 ? -11.508 14.555 4.543 1 98.69 37 THR B O 1
ATOM 1537 N N . LEU B 1 38 ? -11.648 16.75 4.18 1 98.75 38 LEU B N 1
ATOM 1538 C CA . LEU B 1 38 ? -10.852 17.062 5.355 1 98.75 38 LEU B CA 1
ATOM 1539 C C . LEU B 1 38 ? -11.711 17.703 6.445 1 98.75 38 LEU B C 1
ATOM 1541 O O . LEU B 1 38 ? -12.477 18.625 6.18 1 98.75 38 LEU B O 1
ATOM 1545 N N . VAL B 1 39 ? -11.648 17.156 7.648 1 98.75 39 VAL B N 1
ATOM 1546 C CA . VAL B 1 39 ? -12.484 17.625 8.758 1 98.75 39 VAL B CA 1
ATOM 1547 C C . VAL B 1 39 ? -11.602 18.188 9.867 1 98.75 39 VAL B C 1
ATOM 1549 O O . VAL B 1 39 ? -10.805 17.469 10.469 1 98.75 39 VAL B O 1
ATOM 1552 N N . SER B 1 40 ? -11.742 19.438 10.172 1 98.56 40 SER B N 1
ATOM 1553 C CA . SER B 1 40 ? -10.969 20.109 11.195 1 98.56 40 SER B CA 1
ATOM 1554 C C . SER B 1 40 ? -11.523 21.5 11.477 1 98.56 40 SER B C 1
ATOM 1556 O O . SER B 1 40 ? -11.953 22.203 10.555 1 98.56 40 SER B O 1
ATOM 1558 N N . PRO B 1 41 ? -11.508 21.906 12.711 1 98 41 PRO B N 1
ATOM 1559 C CA . PRO B 1 41 ? -12 23.266 13.008 1 98 41 PRO B CA 1
ATOM 1560 C C . PRO B 1 41 ? -11.156 24.344 12.352 1 98 41 PRO B C 1
ATOM 1562 O O . PRO B 1 41 ? -11.695 25.375 11.93 1 98 41 PRO B O 1
ATOM 1565 N N . ASP B 1 42 ? -9.836 24.109 12.344 1 97.25 42 ASP B N 1
ATOM 1566 C CA . ASP B 1 42 ? -8.891 25.031 11.727 1 97.25 42 ASP B CA 1
ATOM 1567 C C . ASP B 1 42 ? -7.914 24.281 10.82 1 97.25 42 ASP B C 1
ATOM 1569 O O . ASP B 1 42 ? -7.633 23.109 11.031 1 97.25 42 ASP B O 1
ATOM 1573 N N . VAL B 1 43 ? -7.43 25.078 9.867 1 97.81 43 VAL B N 1
ATOM 1574 C CA . VAL B 1 43 ? -6.527 24.422 8.922 1 97.81 43 VAL B CA 1
ATOM 1575 C C . VAL B 1 43 ? -5.398 25.375 8.539 1 97.81 43 VAL B C 1
ATOM 1577 O O . VAL B 1 43 ? -5.539 26.594 8.664 1 97.81 43 VAL B O 1
ATOM 1580 N N . GLU B 1 44 ? -4.336 24.766 8.109 1 97.94 44 GLU B N 1
ATOM 1581 C CA . GLU B 1 44 ? -3.273 25.547 7.492 1 97.94 44 GLU B CA 1
ATOM 1582 C C . GLU B 1 44 ? -3.791 26.328 6.281 1 97.94 44 GLU B C 1
ATOM 1584 O O . GLU B 1 44 ? -4.684 25.859 5.574 1 97.94 44 GLU B O 1
ATOM 1589 N N . PRO B 1 45 ? -3.27 27.469 6.008 1 98.12 45 PRO B N 1
ATOM 1590 C CA . PRO B 1 45 ? -3.717 28.312 4.898 1 98.12 45 PRO B CA 1
ATOM 1591 C C . PRO B 1 45 ? -3.709 27.578 3.557 1 98.12 45 PRO B C 1
ATOM 1593 O O . PRO B 1 45 ? -4.617 27.766 2.744 1 98.12 45 PRO B O 1
ATOM 1596 N N . GLU B 1 46 ? -2.752 26.781 3.371 1 97.88 46 GLU B N 1
ATOM 1597 C CA . GLU B 1 46 ? -2.65 26.047 2.109 1 97.88 46 GLU B CA 1
ATOM 1598 C C . GLU B 1 46 ? -3.828 25.094 1.93 1 97.88 46 GLU B C 1
ATOM 1600 O O . GLU B 1 46 ? -4.324 24.922 0.815 1 97.88 46 GLU B O 1
ATOM 1605 N N . ILE B 1 47 ? -4.262 24.531 3.023 1 98.12 47 ILE B N 1
ATOM 1606 C CA . ILE B 1 47 ? -5.41 23.625 2.979 1 98.12 47 ILE B CA 1
ATOM 1607 C C . ILE B 1 47 ? -6.676 24.422 2.648 1 98.12 47 ILE B C 1
ATOM 1609 O O . ILE B 1 47 ? -7.496 23.984 1.842 1 98.12 47 ILE B O 1
ATOM 1613 N N . LYS B 1 48 ? -6.797 25.531 3.279 1 97.94 48 LYS B N 1
ATOM 1614 C CA . LYS B 1 48 ? -7.926 26.406 3.012 1 97.94 48 LYS B CA 1
ATOM 1615 C C . LYS B 1 48 ? -7.992 26.781 1.532 1 97.94 48 LYS B C 1
ATOM 1617 O O . LYS B 1 48 ? -9.07 26.75 0.93 1 97.94 48 LYS B O 1
ATOM 1622 N N . GLN B 1 49 ? -6.895 27.094 1.014 1 98.06 49 GLN B N 1
ATOM 1623 C CA . GLN B 1 49 ? -6.816 27.453 -0.397 1 98.06 49 GLN B CA 1
ATOM 1624 C C . GLN B 1 49 ? -7.27 26.297 -1.289 1 98.06 49 GLN B C 1
ATOM 1626 O O . GLN B 1 49 ? -8.016 26.5 -2.25 1 98.06 49 GLN B O 1
ATOM 1631 N N . MET B 1 50 ? -6.824 25.109 -0.982 1 97.62 50 MET B N 1
ATOM 1632 C CA . MET B 1 50 ? -7.211 23.922 -1.754 1 97.62 50 MET B CA 1
ATOM 1633 C C . MET B 1 50 ? -8.719 23.703 -1.678 1 97.62 50 MET B C 1
ATOM 1635 O O . MET B 1 50 ? -9.336 23.266 -2.654 1 97.62 50 MET B O 1
ATOM 1639 N N . ALA B 1 51 ? -9.273 23.953 -0.562 1 97.62 51 ALA B N 1
ATOM 1640 C CA . ALA B 1 51 ? -10.719 23.812 -0.374 1 97.62 51 ALA B CA 1
ATOM 1641 C C . ALA B 1 51 ? -11.477 24.859 -1.19 1 97.62 51 ALA B C 1
ATOM 1643 O O . ALA B 1 51 ? -12.492 24.547 -1.816 1 97.62 51 ALA B O 1
ATOM 1644 N N . GLU B 1 52 ? -10.961 26.062 -1.192 1 97.5 52 GLU B N 1
ATOM 1645 C CA . GLU B 1 52 ? -11.578 27.141 -1.946 1 97.5 52 GLU B CA 1
ATOM 1646 C C . GLU B 1 52 ? -11.531 26.875 -3.447 1 97.5 52 GLU B C 1
ATOM 1648 O O . GLU B 1 52 ? -12.445 27.25 -4.18 1 97.5 52 GLU B O 1
ATOM 1653 N N . GLU B 1 53 ? -10.531 26.172 -3.832 1 97.19 53 GLU B N 1
ATOM 1654 C CA . GLU B 1 53 ? -10.375 25.797 -5.234 1 97.19 53 GLU B CA 1
ATOM 1655 C C . GLU B 1 53 ? -11.172 24.547 -5.566 1 97.19 53 GLU B C 1
ATOM 1657 O O . GLU B 1 53 ? -11.086 24.016 -6.68 1 97.19 53 GLU B O 1
ATOM 1662 N N . ARG B 1 54 ? -11.82 24.031 -4.566 1 96.31 54 ARG B N 1
ATOM 1663 C CA . ARG B 1 54 ? -12.711 22.891 -4.699 1 96.31 54 ARG B CA 1
ATOM 1664 C C . ARG B 1 54 ? -11.922 21.625 -5.051 1 96.31 54 ARG B C 1
ATOM 1666 O O . ARG B 1 54 ? -12.43 20.734 -5.734 1 96.31 54 ARG B O 1
ATOM 1673 N N . ARG B 1 55 ? -10.672 21.625 -4.605 1 96.31 55 ARG B N 1
ATOM 1674 C CA . ARG B 1 55 ? -9.852 20.438 -4.789 1 96.31 55 ARG B CA 1
ATOM 1675 C C . ARG B 1 55 ? -10.148 19.391 -3.715 1 96.31 55 ARG B C 1
ATOM 1677 O O . ARG B 1 55 ? -9.914 18.203 -3.918 1 96.31 55 ARG B O 1
ATOM 1684 N N . ILE B 1 56 ? -10.594 19.891 -2.633 1 98.12 56 ILE B N 1
ATOM 1685 C CA . ILE B 1 56 ? -11.023 19.016 -1.537 1 98.12 56 ILE B CA 1
ATOM 1686 C C . ILE B 1 56 ? -12.273 19.609 -0.878 1 98.12 56 ILE B C 1
ATOM 1688 O O . ILE B 1 56 ? -12.641 20.75 -1.135 1 98.12 56 ILE B O 1
ATOM 1692 N N . LYS B 1 57 ? -12.953 18.844 -0.102 1 98.38 57 LYS B N 1
ATOM 1693 C CA . LYS B 1 57 ? -14.023 19.328 0.778 1 98.3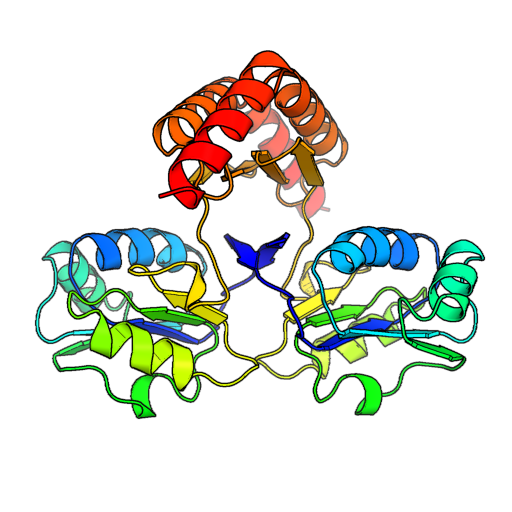8 57 LYS B CA 1
ATOM 1694 C C . LYS B 1 57 ? -13.508 19.531 2.201 1 98.38 57 LYS B C 1
ATOM 1696 O O . LYS B 1 57 ? -12.844 18.656 2.756 1 98.38 57 LYS B O 1
ATOM 1701 N N . TRP B 1 58 ? -13.766 20.688 2.686 1 98.44 58 TRP B N 1
ATOM 1702 C CA . TRP B 1 58 ? -13.359 21.016 4.051 1 98.44 58 TRP B CA 1
ATOM 1703 C C . TRP B 1 58 ? -14.57 21.188 4.953 1 98.44 58 TRP B C 1
ATOM 1705 O O . TRP B 1 58 ? -15.438 22.031 4.676 1 98.44 58 TRP B O 1
ATOM 1715 N N . GLU B 1 59 ? -14.664 20.359 5.949 1 98.38 59 GLU B N 1
ATOM 1716 C CA . GLU B 1 59 ? -15.672 20.516 6.996 1 98.38 59 GLU B CA 1
ATOM 1717 C C . GLU B 1 59 ? -15.086 21.188 8.234 1 98.38 59 GLU B C 1
ATOM 1719 O O . GLU B 1 59 ? -14.297 20.578 8.961 1 98.38 59 GLU B O 1
ATOM 1724 N N . LYS B 1 60 ? -15.531 22.406 8.523 1 98 60 LYS B N 1
ATOM 1725 C CA . LYS B 1 60 ? -14.969 23.234 9.578 1 98 60 LYS B CA 1
ATOM 1726 C C . LYS B 1 60 ? -15.547 22.859 10.945 1 98 60 LYS B C 1
ATOM 1728 O O . LYS B 1 60 ? -16.312 23.641 11.531 1 98 60 LYS B O 1
ATOM 1733 N N . ARG B 1 61 ? -15.164 21.75 11.422 1 97.88 61 ARG B N 1
ATOM 1734 C CA . ARG B 1 61 ? -15.594 21.234 12.719 1 97.88 61 ARG B CA 1
ATOM 1735 C C . ARG B 1 61 ? -14.742 20.047 13.148 1 97.88 61 ARG B C 1
ATOM 1737 O O . ARG B 1 61 ? -13.805 19.672 12.438 1 9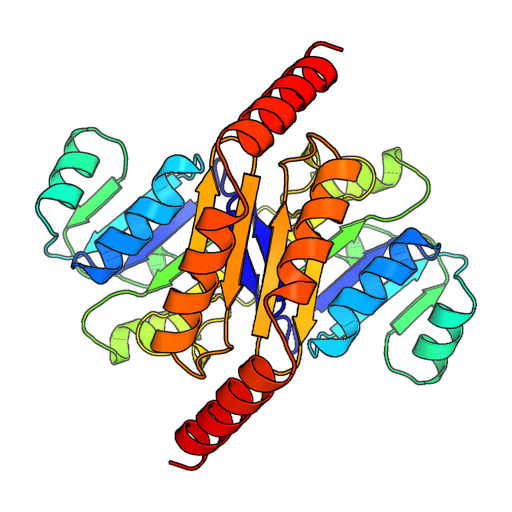7.88 61 ARG B O 1
ATOM 1744 N N . THR B 1 62 ? -15.109 19.531 14.328 1 97 62 THR B N 1
ATOM 1745 C CA . THR B 1 62 ? -14.398 18.359 14.805 1 97 62 THR B CA 1
ATOM 1746 C C . THR B 1 62 ? -14.922 17.094 14.133 1 97 62 THR B C 1
ATOM 1748 O O . THR B 1 62 ? -16.109 17 13.805 1 97 62 THR B O 1
ATOM 1751 N N . ILE B 1 63 ? -14.086 16.203 13.938 1 97.25 63 ILE B N 1
ATOM 1752 C CA . ILE B 1 63 ? -14.391 14.953 13.25 1 97.25 63 ILE B CA 1
ATOM 1753 C C . ILE B 1 63 ? -15.344 14.117 14.102 1 97.25 63 ILE B C 1
ATOM 1755 O O . ILE B 1 63 ? -15.234 14.094 15.328 1 97.25 63 ILE B O 1
ATOM 1759 N N . GLU B 1 64 ? -16.266 13.5 13.477 1 96.56 64 GLU B N 1
ATOM 1760 C CA . GLU B 1 64 ? -17.172 12.531 14.094 1 96.56 64 GLU B CA 1
ATOM 1761 C C . GLU B 1 64 ? -17.156 11.203 13.344 1 96.56 64 GLU B C 1
ATOM 1763 O O . GLU B 1 64 ? -16.703 11.141 12.195 1 96.56 64 GLU B O 1
ATOM 1768 N N . LYS B 1 65 ? -17.641 10.219 14.008 1 96 65 LYS B N 1
ATOM 1769 C CA . LYS B 1 65 ? -17.609 8.867 13.453 1 96 65 LYS B CA 1
ATOM 1770 C C . LYS B 1 65 ? -18.312 8.797 12.102 1 96 65 LYS B C 1
ATOM 1772 O O . LYS B 1 65 ? -17.844 8.109 11.188 1 96 65 LYS B O 1
ATOM 1777 N N . GLU B 1 66 ? -19.312 9.492 11.914 1 96.19 66 GLU B N 1
ATOM 1778 C CA . GLU B 1 66 ? -20.141 9.484 10.711 1 96.19 66 GLU B CA 1
ATOM 1779 C C . GLU B 1 66 ? -19.359 10.008 9.508 1 96.19 66 GLU B C 1
ATOM 1781 O O . GLU B 1 66 ? -19.703 9.711 8.359 1 96.19 66 GLU B O 1
ATOM 1786 N N . ASP B 1 67 ? -18.297 10.742 9.75 1 97.31 67 ASP B N 1
ATOM 1787 C CA . ASP B 1 67 ? -17.547 11.375 8.68 1 97.31 67 ASP B CA 1
ATOM 1788 C C . ASP B 1 67 ? -16.734 10.344 7.895 1 97.31 67 ASP B C 1
ATOM 1790 O O . ASP B 1 67 ? -16.375 10.578 6.742 1 97.31 67 ASP B O 1
ATOM 1794 N N . TYR B 1 68 ? -16.453 9.188 8.578 1 96.44 68 TYR B N 1
ATOM 1795 C CA . TYR B 1 68 ? -15.516 8.289 7.914 1 96.44 68 TYR B CA 1
ATOM 1796 C C . TYR B 1 68 ? -16.062 6.867 7.859 1 96.44 68 TYR B C 1
ATOM 1798 O O . TYR B 1 68 ? -15.336 5.918 7.574 1 96.44 68 TYR B O 1
ATOM 1806 N N . LEU B 1 69 ? -17.344 6.703 8.07 1 93.69 69 LEU B N 1
ATOM 1807 C CA . LEU B 1 69 ? -17.984 5.395 8.023 1 93.69 69 LEU B CA 1
ATOM 1808 C C . LEU B 1 69 ? -17.844 4.766 6.645 1 93.69 69 LEU B C 1
ATOM 1810 O O . LEU B 1 69 ? -17.656 3.555 6.523 1 93.69 69 LEU B O 1
ATOM 1814 N N . ASN B 1 70 ? -17.891 5.602 5.66 1 94.06 70 ASN B N 1
ATOM 1815 C CA . ASN B 1 70 ? -17.859 5.082 4.297 1 94.06 70 ASN B CA 1
ATOM 1816 C C . ASN B 1 70 ? -16.531 5.41 3.607 1 94.06 70 ASN B C 1
ATOM 1818 O O . ASN B 1 70 ? -16.438 5.355 2.379 1 94.06 70 ASN B O 1
ATOM 1822 N N . ALA B 1 71 ? -15.547 5.812 4.34 1 97.19 71 ALA B N 1
ATOM 1823 C CA . ALA B 1 71 ? -14.25 6.16 3.764 1 97.19 71 ALA B CA 1
ATOM 1824 C C . ALA B 1 71 ? -13.453 4.91 3.4 1 97.19 71 ALA B C 1
ATOM 1826 O O . ALA B 1 71 ? -13.5 3.906 4.117 1 97.19 71 ALA B O 1
ATOM 1827 N N . PHE B 1 72 ? -12.844 4.957 2.318 1 97 72 PHE B N 1
ATOM 1828 C CA . PHE B 1 72 ? -11.914 3.906 1.917 1 97 72 PHE B CA 1
ATOM 1829 C C . PHE B 1 72 ? -10.602 4.02 2.689 1 97 72 PHE B C 1
ATOM 1831 O O . PHE B 1 72 ? -10.07 3.014 3.168 1 97 72 PHE B O 1
ATOM 1838 N N . PHE B 1 73 ? -10.148 5.223 2.867 1 97.81 73 PHE B N 1
ATOM 1839 C CA . PHE B 1 73 ? -8.891 5.539 3.521 1 97.81 73 PHE B CA 1
ATOM 1840 C C . PHE B 1 73 ? -9.062 6.688 4.508 1 97.81 73 PHE B C 1
ATOM 1842 O O . PHE B 1 73 ? -9.586 7.746 4.148 1 97.81 73 PHE B O 1
ATOM 1849 N N . ILE B 1 74 ? -8.688 6.441 5.734 1 98.06 74 ILE B N 1
ATOM 1850 C CA . ILE B 1 74 ? -8.797 7.43 6.801 1 98.06 74 ILE B CA 1
ATOM 1851 C C . ILE B 1 74 ? -7.402 7.848 7.262 1 98.06 74 ILE B C 1
ATOM 1853 O O . ILE B 1 74 ? -6.555 6.996 7.543 1 98.06 74 ILE B O 1
ATOM 1857 N N . ILE B 1 75 ? -7.195 9.117 7.293 1 97.69 75 ILE B N 1
ATOM 1858 C CA . ILE B 1 75 ? -5.953 9.656 7.832 1 97.69 75 ILE B CA 1
ATOM 1859 C C . ILE B 1 75 ? -6.242 10.438 9.109 1 97.69 75 ILE B C 1
ATOM 1861 O O . ILE B 1 75 ? -6.852 11.508 9.062 1 97.69 75 ILE B O 1
ATOM 1865 N N . ALA B 1 76 ? -5.863 9.891 10.188 1 97.62 76 ALA B N 1
ATOM 1866 C CA . ALA B 1 76 ? -6.027 10.531 11.492 1 97.62 76 ALA B CA 1
ATOM 1867 C C . ALA B 1 76 ? -4.801 11.367 11.852 1 97.62 76 ALA B C 1
ATOM 1869 O O . ALA B 1 76 ? -3.795 10.836 12.32 1 97.62 76 ALA B O 1
ATOM 1870 N N . ALA B 1 77 ? -4.945 12.641 11.672 1 96.5 77 ALA B N 1
ATOM 1871 C CA . ALA B 1 77 ? -3.811 13.539 11.852 1 96.5 77 ALA B CA 1
ATOM 1872 C C . ALA B 1 77 ? -4.199 14.75 12.695 1 96.5 77 ALA B C 1
ATOM 1874 O O . ALA B 1 77 ? -3.861 15.891 12.352 1 96.5 77 ALA B O 1
ATOM 1875 N N . THR B 1 78 ? -4.902 14.523 13.727 1 95.31 78 THR B N 1
ATOM 1876 C CA . THR B 1 78 ? -5.223 15.594 14.656 1 95.31 78 THR B CA 1
ATOM 1877 C C . THR B 1 78 ? -4.125 15.758 15.703 1 95.31 78 THR B C 1
ATOM 1879 O O . THR B 1 78 ? -3.213 14.93 15.789 1 95.31 78 THR B O 1
ATOM 1882 N N . ASP B 1 79 ? -4.219 16.828 16.469 1 92.19 79 ASP B N 1
ATOM 1883 C CA . ASP B 1 79 ? -3.256 17.062 17.547 1 92.19 79 ASP B CA 1
ATOM 1884 C C . ASP B 1 79 ? -3.699 16.359 18.828 1 92.19 79 ASP B C 1
ATOM 1886 O O . ASP B 1 79 ? -3.045 16.484 19.875 1 92.19 79 ASP B O 1
ATOM 1890 N N . ASN B 1 80 ? -4.785 15.688 18.766 1 93.56 80 ASN B N 1
ATOM 1891 C CA . ASN B 1 80 ? -5.32 14.945 19.906 1 93.56 80 ASN B CA 1
ATOM 1892 C C . ASN B 1 80 ? -5.172 13.438 19.703 1 93.56 80 ASN B C 1
ATOM 1894 O O . ASN B 1 80 ? -5.934 12.828 18.953 1 93.56 80 ASN B O 1
ATOM 1898 N N . ALA B 1 81 ? -4.301 12.812 20.438 1 92.81 81 ALA B N 1
ATOM 1899 C CA . ALA B 1 81 ? -3.982 11.398 20.281 1 92.81 81 ALA B CA 1
ATOM 1900 C C . ALA B 1 81 ? -5.199 10.523 20.594 1 92.81 81 ALA B C 1
ATOM 1902 O O . ALA B 1 81 ? -5.379 9.469 19.969 1 92.81 81 ALA B O 1
ATOM 1903 N N . ALA B 1 82 ? -6 11.016 21.531 1 94.19 82 ALA B N 1
ATOM 1904 C CA . ALA B 1 82 ? -7.191 10.258 21.891 1 94.19 82 ALA B CA 1
ATOM 1905 C C . ALA B 1 82 ? -8.172 10.18 20.719 1 94.19 82 ALA B C 1
ATOM 1907 O O . ALA B 1 82 ? -8.797 9.141 20.5 1 94.19 82 ALA B O 1
ATOM 1908 N N . VAL B 1 83 ? -8.281 11.242 20.016 1 95.25 83 VAL B N 1
ATOM 1909 C CA . VAL B 1 83 ? -9.164 11.289 18.859 1 95.25 83 VAL B CA 1
ATOM 1910 C C . VAL B 1 83 ? -8.625 10.359 17.766 1 95.25 83 VAL B C 1
ATOM 1912 O O . VAL B 1 83 ? -9.375 9.586 17.172 1 95.25 83 VAL B O 1
ATOM 1915 N N . ASN B 1 84 ? -7.402 10.438 17.5 1 95.69 84 ASN B N 1
ATOM 1916 C CA . ASN B 1 84 ? -6.77 9.562 16.516 1 95.69 84 ASN B CA 1
ATOM 1917 C C . ASN B 1 84 ? -6.98 8.094 16.859 1 95.69 84 ASN B C 1
ATOM 1919 O O . ASN B 1 84 ? -7.301 7.285 15.992 1 95.69 84 ASN B O 1
ATOM 1923 N N . LYS B 1 85 ? -6.793 7.785 18.125 1 94.75 85 LYS B N 1
ATOM 1924 C CA . LYS B 1 85 ? -6.984 6.414 18.594 1 94.75 85 LYS B CA 1
ATOM 1925 C C . LYS B 1 85 ? -8.422 5.961 18.391 1 94.75 85 LYS B C 1
ATOM 1927 O O . LYS B 1 85 ? -8.664 4.832 17.953 1 94.75 85 LYS B O 1
ATOM 1932 N N . GLU B 1 86 ? -9.289 6.816 18.703 1 95.19 86 GLU B N 1
ATOM 1933 C CA . GLU B 1 86 ? -10.703 6.508 18.531 1 95.19 86 GLU B CA 1
ATOM 1934 C C . GLU B 1 86 ? -11.031 6.223 17.062 1 95.19 86 GLU B C 1
ATOM 1936 O O . GLU B 1 86 ? -11.766 5.285 16.75 1 95.19 86 GLU B O 1
ATOM 1941 N N . ILE B 1 87 ? -10.5 7 16.188 1 96.19 87 ILE B N 1
ATOM 1942 C CA . ILE B 1 87 ? -10.711 6.82 14.75 1 96.19 87 ILE B CA 1
ATOM 1943 C C . ILE B 1 87 ? -10.18 5.453 14.32 1 96.19 87 ILE B C 1
ATOM 1945 O O . ILE B 1 87 ? -10.875 4.703 13.633 1 96.19 87 ILE B O 1
ATOM 1949 N N . ALA B 1 88 ? -9.039 5.145 14.758 1 94.31 88 ALA B N 1
ATOM 1950 C CA . ALA B 1 88 ? -8.398 3.881 14.391 1 94.31 88 ALA B CA 1
ATOM 1951 C C . ALA B 1 88 ? -9.203 2.691 14.922 1 94.31 88 ALA B C 1
ATOM 1953 O O . ALA B 1 88 ? -9.383 1.699 14.211 1 94.31 88 ALA B O 1
ATOM 1954 N N . GLN B 1 89 ? -9.672 2.814 16.078 1 93.75 89 GLN B N 1
ATOM 1955 C CA . GLN B 1 89 ? -10.359 1.71 16.734 1 93.75 89 GLN B CA 1
ATOM 1956 C C . GLN B 1 89 ? -11.773 1.542 16.188 1 93.75 89 GLN B C 1
ATOM 1958 O O . GLN B 1 89 ? -12.336 0.445 16.234 1 93.75 89 GLN B O 1
ATOM 1963 N N . SER B 1 90 ? -12.32 2.619 15.734 1 94.94 90 SER B N 1
ATOM 1964 C CA . SER B 1 90 ? -13.711 2.584 15.289 1 94.94 90 SER B CA 1
ATOM 1965 C C . SER B 1 90 ? -13.805 2.301 13.797 1 94.94 90 SER B C 1
ATOM 1967 O O . SER B 1 90 ? -14.898 2.09 13.266 1 94.94 90 SER B O 1
ATOM 1969 N N . ALA B 1 91 ? -12.703 2.314 13.117 1 93.31 91 ALA B N 1
ATOM 1970 C CA . ALA B 1 91 ? -12.695 2.023 11.688 1 93.31 91 ALA B CA 1
ATOM 1971 C C . ALA B 1 91 ? -13.109 0.58 11.422 1 93.31 91 ALA B C 1
ATOM 1973 O O . ALA B 1 91 ? -12.875 -0.305 12.25 1 93.31 91 ALA B O 1
ATOM 1974 N N . SER B 1 92 ? -13.781 0.357 10.359 1 91.12 92 SER B N 1
ATOM 1975 C CA . SER B 1 92 ? -14.141 -0.998 9.953 1 91.12 92 SER B CA 1
ATOM 1976 C C . SER B 1 92 ? -12.906 -1.807 9.57 1 91.12 92 SER B C 1
ATOM 1978 O O . SER B 1 92 ? -11.883 -1.24 9.18 1 91.12 92 SER B O 1
ATOM 1980 N N . PRO B 1 93 ? -13.008 -3.111 9.594 1 87.81 93 PRO B N 1
ATOM 1981 C CA . PRO B 1 93 ? -11.859 -3.963 9.258 1 87.81 93 PRO B CA 1
ATOM 1982 C C . PRO B 1 93 ? -11.453 -3.861 7.789 1 87.81 93 PRO B C 1
ATOM 1984 O O . PRO B 1 93 ? -10.375 -4.32 7.41 1 87.81 93 PRO B O 1
ATOM 1987 N N . PHE B 1 94 ? -12.25 -3.172 7.012 1 90.25 94 PHE B N 1
ATOM 1988 C CA . PHE B 1 94 ? -11.969 -3.102 5.582 1 90.25 94 PHE B CA 1
ATOM 1989 C C . PHE B 1 94 ? -11.359 -1.753 5.215 1 90.25 94 PHE B C 1
ATOM 1991 O O . PHE B 1 94 ? -10.914 -1.558 4.086 1 90.25 94 PHE B O 1
ATOM 1998 N N . GLN B 1 95 ? -11.391 -0.873 6.188 1 95.25 95 GLN B N 1
ATOM 1999 C CA . GLN B 1 95 ? -10.898 0.47 5.895 1 95.25 95 GLN B CA 1
ATOM 2000 C C . GLN B 1 95 ? -9.398 0.579 6.148 1 95.25 95 GLN B C 1
ATOM 2002 O O . GLN B 1 95 ? -8.867 -0.08 7.043 1 95.25 95 GLN B O 1
ATOM 2007 N N . LEU B 1 96 ? -8.758 1.367 5.363 1 96.44 96 LEU B N 1
ATOM 2008 C CA . LEU B 1 96 ? -7.359 1.735 5.578 1 96.44 96 LEU B CA 1
ATOM 2009 C C . LEU B 1 96 ? -7.254 2.918 6.535 1 96.44 96 LEU B C 1
ATOM 2011 O O . LEU B 1 96 ? -8.008 3.889 6.414 1 96.44 96 LEU B O 1
ATOM 2015 N N . VAL B 1 97 ? -6.383 2.795 7.488 1 96.75 97 VAL B N 1
ATOM 2016 C CA . VAL B 1 97 ? -6.254 3.846 8.492 1 96.75 97 VAL B CA 1
ATOM 2017 C C . VAL B 1 97 ? -4.781 4.199 8.688 1 96.75 97 VAL B C 1
ATOM 2019 O O . VAL B 1 97 ? -3.973 3.338 9.047 1 96.75 97 VAL B O 1
ATOM 2022 N N . ASN B 1 98 ? -4.453 5.391 8.398 1 96.25 98 ASN B N 1
ATOM 2023 C CA . ASN B 1 98 ? -3.162 5.961 8.773 1 96.25 98 ASN B CA 1
ATOM 2024 C C . ASN B 1 98 ? -3.273 6.832 10.023 1 96.25 98 ASN B C 1
ATOM 2026 O O . ASN B 1 98 ? -3.902 7.891 9.992 1 96.25 98 ASN B O 1
ATOM 2030 N N . CYS B 1 99 ? -2.684 6.371 11.047 1 94 99 CYS B N 1
ATOM 2031 C CA . CYS B 1 99 ? -2.676 7.117 12.297 1 94 99 CYS B CA 1
ATOM 2032 C C . CYS B 1 99 ? -1.323 7.781 12.531 1 94 99 CYS B C 1
ATOM 2034 O O . CYS B 1 99 ? -0.331 7.102 12.805 1 94 99 CYS B O 1
ATOM 2036 N N . VAL B 1 100 ? -1.229 9.078 12.453 1 83.62 100 VAL B N 1
ATOM 2037 C CA . VAL B 1 100 ? 0.025 9.828 12.453 1 83.62 100 VAL B CA 1
ATOM 2038 C C . VAL B 1 100 ? 0.657 9.766 13.844 1 83.62 100 VAL B C 1
ATOM 2040 O O . VAL B 1 100 ? 1.882 9.805 13.977 1 83.62 100 VAL B O 1
ATOM 2043 N N . SER B 1 101 ? -0.101 9.602 14.898 1 76.25 101 SER B N 1
ATOM 2044 C CA . SER B 1 101 ? 0.421 9.594 16.266 1 76.25 101 SER B CA 1
ATOM 2045 C C . SER B 1 101 ? 1.038 8.242 16.609 1 76.25 101 SER B C 1
ATOM 2047 O O . SER B 1 101 ? 1.918 8.156 17.469 1 76.25 101 SER B O 1
ATOM 2049 N N . ASP B 1 102 ? 0.546 7.289 15.977 1 77.44 102 ASP B N 1
ATOM 2050 C CA . ASP B 1 102 ? 0.955 5.93 16.312 1 77.44 102 ASP B CA 1
ATOM 2051 C C . ASP B 1 102 ? 0.771 4.992 15.117 1 77.44 102 ASP B C 1
ATOM 2053 O O . ASP B 1 102 ? -0.351 4.59 14.805 1 77.44 102 ASP B O 1
ATOM 2057 N N . ALA B 1 103 ? 1.896 4.562 14.594 1 71.56 103 ALA B N 1
ATOM 2058 C CA . ALA B 1 103 ? 1.838 3.707 13.414 1 71.56 103 ALA B CA 1
ATOM 2059 C C . ALA B 1 103 ? 1.161 2.377 13.727 1 71.56 103 ALA B C 1
ATOM 2061 O O . ALA B 1 103 ? 0.516 1.779 12.867 1 71.56 103 ALA B O 1
ATOM 2062 N N . GLU B 1 104 ? 1.159 1.981 14.984 1 77.81 104 GLU B N 1
ATOM 2063 C CA . GLU B 1 104 ? 0.638 0.674 15.375 1 77.81 104 GLU B CA 1
ATOM 2064 C C . GLU B 1 104 ? -0.879 0.709 15.531 1 77.81 104 GLU B C 1
ATOM 2066 O O . GLU B 1 104 ? -1.532 -0.337 15.531 1 77.81 104 GLU B O 1
ATOM 2071 N N . LEU B 1 105 ? -1.392 1.945 15.648 1 86.56 105 LEU B N 1
ATOM 2072 C CA . LEU B 1 105 ? -2.836 2.068 15.812 1 86.56 105 LEU B CA 1
ATOM 2073 C C . LEU B 1 105 ? -3.549 1.941 14.477 1 86.56 105 LEU B C 1
ATOM 2075 O O . LEU B 1 105 ? -4.684 1.463 14.414 1 86.56 105 LEU B O 1
ATOM 2079 N N . GLY B 1 106 ? -2.854 2.27 13.391 1 91.94 106 GLY B N 1
ATOM 2080 C CA . GLY B 1 106 ? -3.414 2.105 12.055 1 91.94 106 GLY B CA 1
ATOM 2081 C C . GLY B 1 106 ? -2.906 0.866 11.344 1 91.94 106 GLY B C 1
ATOM 2082 O O . GLY B 1 106 ? -2.174 0.064 11.93 1 91.94 106 GLY B O 1
ATOM 2083 N N . ASN B 1 107 ? -3.439 0.658 10.172 1 93.56 107 ASN B N 1
ATOM 2084 C CA . ASN B 1 107 ? -2.967 -0.468 9.367 1 93.56 107 ASN B CA 1
ATOM 2085 C C . ASN B 1 107 ? -2.248 0.001 8.109 1 93.56 107 ASN B C 1
ATOM 2087 O O . ASN B 1 107 ? -1.944 -0.804 7.227 1 93.56 107 ASN B O 1
ATOM 2091 N N . VAL B 1 108 ? -2.029 1.318 8.039 1 94.75 108 VAL B N 1
ATOM 2092 C CA . VAL B 1 108 ? -1.322 1.881 6.891 1 94.75 108 VAL B CA 1
ATOM 2093 C C . VAL B 1 108 ? -0.203 2.801 7.375 1 94.75 108 VAL B C 1
ATOM 2095 O O . VAL B 1 108 ? -0.4 3.596 8.297 1 94.75 108 VAL B O 1
ATOM 2098 N N . TYR B 1 109 ? 0.875 2.635 6.73 1 91.38 109 TYR B N 1
ATOM 2099 C CA . TYR B 1 109 ? 2.012 3.529 6.918 1 91.38 109 TYR B CA 1
ATOM 2100 C C . TYR B 1 109 ? 2.408 4.191 5.605 1 91.38 109 TYR B C 1
ATOM 2102 O O . TYR B 1 109 ? 2.436 3.541 4.559 1 91.38 109 TYR B O 1
ATOM 2110 N N . MET B 1 110 ? 2.631 5.473 5.719 1 91.5 110 MET B N 1
ATOM 2111 C CA . MET B 1 110 ? 3.094 6.191 4.535 1 91.5 110 MET B CA 1
ATOM 2112 C C . MET B 1 110 ? 4.617 6.277 4.512 1 91.5 110 MET B C 1
ATOM 2114 O O . MET B 1 110 ? 5.215 7 5.312 1 91.5 110 MET B O 1
ATOM 2118 N N . PRO B 1 111 ? 5.199 5.598 3.6 1 92.44 111 PRO B N 1
ATOM 2119 C CA . PRO B 1 111 ? 6.66 5.633 3.527 1 92.44 111 PRO B CA 1
ATOM 2120 C C . PRO B 1 111 ? 7.188 6.906 2.867 1 92.44 111 PRO B C 1
ATOM 2122 O O . PRO B 1 111 ? 6.402 7.742 2.414 1 92.44 111 PRO B O 1
ATOM 2125 N N . LYS B 1 112 ? 8.438 7.078 2.998 1 92.19 112 LYS B N 1
ATOM 2126 C CA . LYS B 1 112 ? 9.062 8.117 2.176 1 92.19 112 LYS B CA 1
ATOM 2127 C C . LYS B 1 112 ? 9.023 7.738 0.698 1 92.19 112 LYS B C 1
ATOM 2129 O O . LYS B 1 112 ? 9.383 6.617 0.329 1 92.19 112 LYS B O 1
ATOM 2134 N N . ILE B 1 113 ? 8.562 8.695 -0.095 1 93.19 113 ILE B N 1
ATOM 2135 C CA . ILE B 1 113 ? 8.359 8.383 -1.506 1 93.19 113 ILE B CA 1
ATOM 2136 C C . ILE B 1 113 ? 9.258 9.266 -2.365 1 93.19 113 ILE B C 1
ATOM 2138 O O . ILE B 1 113 ? 9.367 10.469 -2.129 1 93.19 113 ILE B O 1
ATOM 2142 N N . VAL B 1 114 ? 9.945 8.664 -3.266 1 91.44 114 VAL B N 1
ATOM 2143 C CA . VAL B 1 114 ? 10.695 9.352 -4.312 1 91.44 114 VAL B CA 1
ATOM 2144 C C . VAL B 1 114 ? 10.023 9.109 -5.668 1 91.44 114 VAL B C 1
ATOM 2146 O O . VAL B 1 114 ? 9.953 7.973 -6.137 1 91.44 114 VAL B O 1
ATOM 2149 N N . LYS B 1 115 ? 9.531 10.203 -6.211 1 89.5 115 LYS B N 1
ATOM 2150 C CA . LYS B 1 115 ? 8.828 10.078 -7.484 1 89.5 115 LYS B CA 1
ATOM 2151 C C . LYS B 1 115 ? 9.445 10.992 -8.547 1 89.5 115 LYS B C 1
ATOM 2153 O O . LYS B 1 115 ? 9.641 12.188 -8.305 1 89.5 115 LYS B O 1
ATOM 2158 N N . ARG B 1 116 ? 9.781 10.375 -9.633 1 88.69 116 ARG B N 1
ATOM 2159 C CA . ARG B 1 116 ? 10.281 11.086 -10.805 1 88.69 116 ARG B CA 1
ATOM 2160 C C . ARG B 1 116 ? 9.664 10.523 -12.086 1 88.69 116 ARG B C 1
ATOM 2162 O O . ARG B 1 116 ? 10.008 9.422 -12.508 1 88.69 116 ARG B O 1
ATOM 2169 N N . GLY B 1 117 ? 8.781 11.367 -12.656 1 86.56 117 GLY B N 1
ATOM 2170 C CA . GLY B 1 117 ? 8.094 10.844 -13.8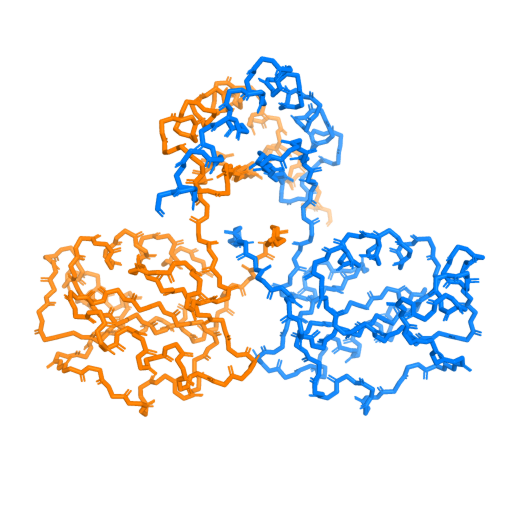28 1 86.56 117 GLY B CA 1
ATOM 2171 C C . GLY B 1 117 ? 7.297 9.586 -13.531 1 86.56 117 GLY B C 1
ATOM 2172 O O . GLY B 1 117 ? 6.48 9.562 -12.609 1 86.56 117 GLY B O 1
ATOM 2173 N N . HIS B 1 118 ? 7.688 8.492 -14.25 1 88 118 HIS B N 1
ATOM 2174 C CA . HIS B 1 118 ? 6.953 7.246 -14.086 1 88 118 HIS B CA 1
ATOM 2175 C C . HIS B 1 118 ? 7.676 6.301 -13.133 1 88 118 HIS B C 1
ATOM 2177 O O . HIS B 1 118 ? 7.262 5.152 -12.953 1 88 118 HIS B O 1
ATOM 2183 N N . VAL B 1 119 ? 8.695 6.84 -12.508 1 90.44 119 VAL B N 1
ATOM 2184 C CA . VAL B 1 119 ? 9.453 6.043 -11.547 1 90.44 119 VAL B CA 1
ATOM 2185 C C . VAL B 1 119 ? 9.031 6.41 -10.133 1 90.44 119 VAL B C 1
ATOM 2187 O O . VAL B 1 119 ? 8.984 7.59 -9.773 1 90.44 119 VAL B O 1
ATOM 2190 N N . THR B 1 120 ? 8.648 5.43 -9.422 1 92.75 120 THR B N 1
ATOM 2191 C CA . THR B 1 120 ? 8.273 5.633 -8.023 1 92.75 120 THR B CA 1
ATOM 2192 C C . THR B 1 120 ? 9.016 4.648 -7.121 1 92.75 120 THR B C 1
ATOM 2194 O O . THR B 1 120 ? 9.016 3.443 -7.375 1 92.75 120 THR B O 1
ATOM 2197 N N . VAL B 1 121 ? 9.633 5.191 -6.102 1 93.5 121 VAL B N 1
ATOM 2198 C CA . VAL B 1 121 ? 10.336 4.371 -5.121 1 93.5 121 VAL B CA 1
ATOM 2199 C C . VAL B 1 121 ? 9.906 4.762 -3.711 1 93.5 121 VAL B C 1
ATOM 2201 O O . VAL B 1 121 ? 9.797 5.945 -3.391 1 93.5 121 VAL B O 1
ATOM 2204 N N . SER B 1 122 ? 9.562 3.814 -2.969 1 95.12 122 SER B N 1
ATOM 2205 C CA . SER B 1 122 ? 9.281 4.082 -1.561 1 95.12 122 SER B CA 1
ATOM 2206 C C . SER B 1 122 ? 10.312 3.424 -0.656 1 95.12 122 SER B C 1
ATOM 2208 O O . SER B 1 122 ? 10.781 2.32 -0.939 1 95.12 122 SER B O 1
ATOM 2210 N N . VAL B 1 123 ? 10.656 4.129 0.41 1 93 123 VAL B N 1
ATOM 2211 C CA . VAL B 1 123 ? 11.703 3.684 1.323 1 93 123 VAL B CA 1
ATOM 2212 C C . VAL B 1 123 ? 11.172 3.664 2.754 1 93 123 VAL B C 1
ATOM 2214 O O . VAL B 1 123 ? 10.477 4.59 3.174 1 93 123 VAL B O 1
ATOM 2217 N N . SER B 1 124 ? 11.484 2.545 3.4 1 90.88 124 SER B N 1
ATOM 2218 C CA . SER B 1 124 ? 11.086 2.422 4.797 1 90.88 124 SER B CA 1
ATOM 2219 C C . SER B 1 124 ? 12.156 1.705 5.617 1 90.88 124 SER B C 1
ATOM 2221 O O . SER B 1 124 ? 12.789 0.763 5.137 1 90.88 124 SER B O 1
ATOM 2223 N N . THR B 1 125 ? 12.375 2.145 6.836 1 86.25 125 THR B N 1
ATOM 2224 C CA . THR B 1 125 ? 13.266 1.465 7.773 1 86.25 125 THR B CA 1
ATOM 2225 C C . THR B 1 125 ? 12.477 0.903 8.953 1 86.25 125 THR B C 1
ATOM 2227 O O . THR B 1 125 ? 13.016 0.746 10.055 1 86.25 125 THR B O 1
ATOM 2230 N N . SER B 1 126 ? 11.227 0.74 8.703 1 80.12 126 SER B N 1
ATOM 2231 C CA . SER B 1 126 ? 10.336 0.192 9.719 1 80.12 126 SER B CA 1
ATOM 2232 C C . SER B 1 126 ? 10.414 0.992 11.016 1 80.12 126 SER B C 1
ATOM 2234 O O . SER B 1 126 ? 10.438 0.418 12.109 1 80.12 126 SER B O 1
ATOM 2236 N N . GLY B 1 127 ? 10.547 2.305 10.883 1 75.25 127 GLY B N 1
ATOM 2237 C CA . GLY B 1 127 ? 10.578 3.182 12.039 1 75.25 127 GLY B CA 1
ATOM 2238 C C . GLY B 1 127 ? 11.906 3.162 12.773 1 75.25 127 GLY B C 1
ATOM 2239 O O . GLY B 1 127 ? 12.062 3.818 13.805 1 75.25 127 GLY B O 1
ATOM 2240 N N . ALA B 1 128 ? 12.867 2.486 12.258 1 74.31 128 ALA B N 1
ATOM 2241 C CA . ALA B 1 128 ? 14.141 2.332 12.938 1 74.31 128 ALA B CA 1
ATOM 2242 C C . ALA B 1 128 ? 14.891 3.66 13.016 1 74.31 128 ALA B C 1
ATOM 2244 O O . ALA B 1 128 ? 15.508 3.979 14.039 1 74.31 128 ALA B O 1
ATOM 2245 N N . SER B 1 129 ? 14.859 4.438 11.93 1 81 129 SER B N 1
ATOM 2246 C CA . SER B 1 129 ? 15.688 5.641 11.922 1 81 129 SER B CA 1
ATOM 2247 C C . SER B 1 129 ? 15.234 6.613 10.836 1 81 129 SER B C 1
ATOM 2249 O O . SER B 1 129 ? 15.492 6.391 9.648 1 81 129 SER B O 1
ATOM 2251 N N . PRO B 1 130 ? 14.648 7.633 11.227 1 80.94 130 PRO B N 1
ATOM 2252 C CA . PRO B 1 130 ? 14.297 8.672 10.25 1 80.94 130 PRO B CA 1
ATOM 2253 C C . PRO B 1 130 ? 15.508 9.164 9.453 1 80.94 130 PRO B C 1
ATOM 2255 O O . PRO B 1 130 ? 15.383 9.445 8.258 1 80.94 130 PRO B O 1
ATOM 2258 N N . LYS B 1 131 ? 16.625 9.203 10.156 1 86.56 131 LYS B N 1
ATOM 2259 C CA . LYS B 1 131 ? 17.844 9.656 9.5 1 86.56 131 LYS B CA 1
ATOM 2260 C C . LYS B 1 131 ? 18.234 8.719 8.359 1 86.56 131 LYS B C 1
ATOM 2262 O O . LYS B 1 131 ? 18.547 9.172 7.254 1 86.56 131 LYS B O 1
ATOM 2267 N N . HIS B 1 132 ? 18.172 7.5 8.625 1 87.94 132 HIS B N 1
ATOM 2268 C CA . HIS B 1 132 ? 18.562 6.52 7.613 1 87.94 132 HIS B CA 1
ATOM 2269 C C . HIS B 1 132 ? 17.531 6.461 6.484 1 87.94 132 HIS B C 1
ATOM 2271 O O . HIS B 1 132 ? 17.891 6.246 5.324 1 87.94 132 HIS B O 1
ATOM 2277 N N . THR B 1 133 ? 16.344 6.613 6.844 1 88.5 133 THR B N 1
ATOM 2278 C CA . THR B 1 133 ? 15.305 6.672 5.82 1 88.5 133 THR B CA 1
ATOM 2279 C C . THR B 1 133 ? 15.562 7.824 4.852 1 88.5 133 THR B C 1
ATOM 2281 O O . THR B 1 133 ? 15.523 7.637 3.633 1 88.5 133 THR B O 1
ATOM 2284 N N . LYS B 1 134 ? 15.844 8.93 5.438 1 90.19 134 LYS B N 1
ATOM 2285 C CA . LYS B 1 134 ? 16.125 10.109 4.621 1 90.19 134 LYS B CA 1
ATOM 2286 C C . LYS B 1 134 ? 17.359 9.891 3.754 1 90.19 134 LYS B C 1
ATOM 2288 O O . LYS B 1 134 ? 17.359 10.219 2.564 1 90.19 134 LYS B O 1
ATOM 2293 N N . GLU B 1 135 ? 18.328 9.406 4.375 1 89.69 135 GLU B N 1
ATOM 2294 C CA . GLU B 1 135 ? 19.578 9.156 3.662 1 89.69 135 GLU B CA 1
ATOM 2295 C C . GLU B 1 135 ? 19.375 8.188 2.502 1 89.69 135 GLU B C 1
ATOM 2297 O O . GLU B 1 135 ? 19.844 8.43 1.389 1 89.69 135 GLU B O 1
ATOM 2302 N N . LEU B 1 136 ? 18.719 7.133 2.752 1 88.81 136 LEU B N 1
ATOM 2303 C CA . LEU B 1 136 ? 18.453 6.141 1.717 1 88.81 136 LEU B CA 1
ATOM 2304 C C . LEU B 1 136 ? 17.609 6.742 0.594 1 88.81 136 LEU B C 1
ATOM 2306 O O . LEU B 1 136 ? 17.891 6.504 -0.585 1 88.81 136 LEU B O 1
ATOM 2310 N N . ALA B 1 137 ? 16.641 7.477 0.954 1 90.94 137 ALA B N 1
ATOM 2311 C CA . ALA B 1 137 ? 15.805 8.148 -0.036 1 90.94 137 ALA B CA 1
ATOM 2312 C C . ALA B 1 137 ? 16.641 9.078 -0.92 1 90.94 137 ALA B C 1
ATOM 2314 O O . ALA B 1 137 ? 16.438 9.125 -2.137 1 90.94 137 ALA B O 1
ATOM 2315 N N . GLU B 1 138 ? 17.5 9.773 -0.306 1 90.94 138 GLU B N 1
ATOM 2316 C CA . GLU B 1 138 ? 18.375 10.672 -1.053 1 90.94 138 GLU B CA 1
ATOM 2317 C C . GLU B 1 138 ? 19.266 9.906 -2.014 1 90.94 138 GLU B C 1
ATOM 2319 O O . GLU B 1 138 ? 19.484 10.336 -3.148 1 90.94 138 GLU B O 1
ATOM 2324 N N . ASN B 1 139 ? 19.781 8.852 -1.547 1 89.5 139 ASN B N 1
ATOM 2325 C CA . ASN B 1 139 ? 20.609 8.016 -2.398 1 89.5 139 ASN B CA 1
ATOM 2326 C C . ASN B 1 139 ? 19.812 7.43 -3.566 1 89.5 139 ASN B C 1
ATOM 2328 O O . ASN B 1 139 ? 20.312 7.363 -4.691 1 89.5 139 ASN B O 1
ATOM 2332 N N . VAL B 1 140 ? 18.641 7.004 -3.287 1 89.62 140 VAL B N 1
ATOM 2333 C CA . VAL B 1 140 ? 17.766 6.473 -4.328 1 89.62 140 VAL B CA 1
ATOM 2334 C C . VAL B 1 140 ? 17.469 7.562 -5.348 1 89.62 140 VAL B C 1
ATOM 2336 O O . VAL B 1 140 ? 17.453 7.309 -6.555 1 89.62 140 VAL B O 1
ATOM 2339 N N . ASP B 1 141 ? 17.234 8.695 -4.832 1 89.19 141 ASP B N 1
ATOM 2340 C CA . ASP B 1 141 ? 16.953 9.844 -5.695 1 89.19 141 ASP B CA 1
ATOM 2341 C C . ASP B 1 141 ? 18.078 10.062 -6.695 1 89.19 141 ASP B C 1
ATOM 2343 O O . ASP B 1 141 ? 17.844 10.375 -7.863 1 89.19 141 ASP B O 1
ATOM 2347 N N . LYS B 1 142 ? 19.281 9.891 -6.258 1 87.38 142 LYS B N 1
ATOM 2348 C CA . LYS B 1 142 ? 20.453 10.062 -7.098 1 87.38 142 LYS B CA 1
ATOM 2349 C C . LYS B 1 142 ? 20.531 8.977 -8.164 1 87.38 142 LYS B C 1
ATOM 2351 O O . LYS B 1 142 ? 21.078 9.195 -9.25 1 87.38 142 LYS B O 1
ATOM 235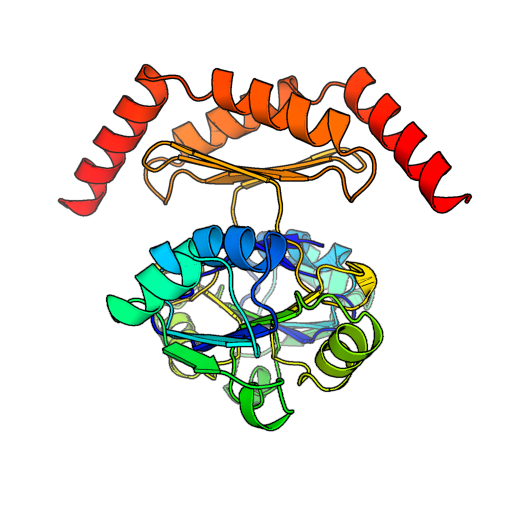6 N N . LEU B 1 143 ? 20.047 7.781 -7.797 1 85.38 143 LEU B N 1
ATOM 2357 C CA . LEU B 1 143 ? 20.047 6.664 -8.734 1 85.38 143 LEU B CA 1
ATOM 2358 C C . LEU B 1 143 ? 19.094 6.922 -9.891 1 85.38 143 LEU B C 1
ATOM 2360 O O . LEU B 1 143 ? 19.297 6.414 -10.992 1 85.38 143 LEU B O 1
ATOM 2364 N N . ILE B 1 144 ? 18.047 7.621 -9.609 1 85.19 144 ILE B N 1
ATOM 2365 C CA . ILE B 1 144 ? 17.031 7.918 -10.609 1 85.19 144 ILE B CA 1
ATOM 2366 C C . ILE B 1 144 ? 17.375 9.211 -11.336 1 85.19 144 ILE B C 1
ATOM 2368 O O . ILE B 1 144 ? 16.734 10.242 -11.141 1 85.19 144 ILE B O 1
ATOM 2372 N N . ASP B 1 145 ? 18.375 9.102 -12.133 1 79.56 145 ASP B N 1
ATOM 2373 C CA . ASP B 1 145 ? 18.859 10.312 -12.797 1 79.56 145 ASP B CA 1
ATOM 2374 C C . ASP B 1 145 ? 18 10.641 -14.016 1 79.56 145 ASP B C 1
ATOM 2376 O O . ASP B 1 145 ? 17.062 9.906 -14.352 1 79.56 145 ASP B O 1
ATOM 2380 N N . GLY B 1 146 ? 18.281 11.781 -14.531 1 78.88 146 GLY B N 1
ATOM 2381 C CA . GLY B 1 146 ? 17.469 12.32 -15.617 1 78.88 146 GLY B CA 1
ATOM 2382 C C . GLY B 1 146 ? 17.391 11.398 -16.812 1 78.88 146 GLY B C 1
ATOM 2383 O O . GLY B 1 146 ? 16.328 11.25 -17.422 1 78.88 146 GLY B O 1
ATOM 2384 N N . ASP B 1 147 ? 18.5 10.703 -17.062 1 80.81 147 ASP B N 1
ATOM 2385 C CA . ASP B 1 147 ? 18.531 9.805 -18.219 1 80.81 147 ASP B CA 1
ATOM 2386 C C . ASP B 1 147 ? 17.625 8.594 -17.984 1 80.81 147 ASP B C 1
ATOM 2388 O O . ASP B 1 147 ? 16.906 8.164 -18.891 1 80.81 147 ASP B O 1
ATOM 2392 N N . PHE B 1 148 ? 17.75 8.078 -16.875 1 82.81 148 PHE B N 1
ATOM 2393 C CA . PHE B 1 148 ? 16.922 6.934 -16.516 1 82.81 148 PHE B CA 1
ATOM 2394 C C . PHE B 1 148 ? 15.445 7.277 -16.625 1 82.81 148 PHE B C 1
ATOM 2396 O O . PHE B 1 148 ? 14.672 6.547 -17.25 1 82.81 148 PHE B O 1
ATOM 2403 N N . VAL B 1 149 ? 15.133 8.414 -16.125 1 84.56 149 VAL B N 1
ATOM 2404 C CA . VAL B 1 149 ? 13.742 8.859 -16.109 1 84.56 149 VAL B CA 1
ATOM 2405 C C . VAL B 1 149 ? 13.242 9.07 -17.531 1 84.56 149 VAL B C 1
ATOM 2407 O O . VAL B 1 149 ? 12.125 8.672 -17.875 1 84.56 149 VAL B O 1
ATOM 2410 N N . ALA B 1 150 ? 14.094 9.656 -18.281 1 85.56 150 ALA B N 1
ATOM 2411 C CA . ALA B 1 150 ? 13.727 9.938 -19.656 1 85.56 150 ALA B CA 1
ATOM 2412 C C . ALA B 1 150 ? 13.477 8.648 -20.438 1 85.56 150 ALA B C 1
ATOM 2414 O O . ALA B 1 150 ? 12.539 8.562 -21.234 1 85.56 150 ALA B O 1
ATOM 2415 N N . GLU B 1 151 ? 14.289 7.758 -20.188 1 85.12 151 GLU B N 1
ATOM 2416 C CA . GLU B 1 151 ? 14.148 6.473 -20.859 1 85.12 151 GLU B CA 1
ATOM 2417 C C . GLU B 1 151 ? 12.852 5.773 -20.453 1 85.12 151 GLU B C 1
ATOM 2419 O O . GLU B 1 151 ? 12.117 5.27 -21.312 1 85.12 151 GLU B O 1
ATOM 2424 N N . VAL B 1 152 ? 12.609 5.754 -19.219 1 85.56 152 VAL B N 1
ATOM 2425 C CA . VAL B 1 152 ? 11.406 5.109 -18.703 1 85.56 152 VAL B CA 1
ATOM 2426 C C . VAL B 1 152 ? 10.164 5.82 -19.234 1 85.56 152 VAL B C 1
ATOM 2428 O O . VAL B 1 152 ? 9.203 5.172 -19.656 1 85.56 152 VAL B O 1
ATOM 2431 N N . ASN B 1 153 ? 10.281 7.105 -19.297 1 85.94 153 ASN B N 1
ATOM 2432 C CA . ASN B 1 153 ? 9.164 7.887 -19.812 1 85.94 153 ASN B CA 1
ATOM 2433 C C . ASN B 1 153 ? 8.898 7.574 -21.281 1 85.94 153 ASN B C 1
ATOM 2435 O O . ASN B 1 153 ? 7.742 7.477 -21.703 1 85.94 153 ASN B O 1
ATOM 2439 N N . ARG B 1 154 ? 9.945 7.461 -21.938 1 83.44 154 ARG B N 1
ATOM 2440 C CA . ARG B 1 154 ? 9.836 7.145 -23.359 1 83.44 154 ARG B CA 1
ATOM 2441 C C . ARG B 1 154 ? 9.188 5.781 -23.562 1 83.44 154 ARG B C 1
ATOM 2443 O O . ARG B 1 154 ? 8.289 5.637 -24.406 1 83.44 154 ARG B O 1
ATOM 2450 N N . LEU B 1 155 ? 9.586 4.863 -22.828 1 82.06 155 LEU B N 1
ATOM 2451 C CA . LEU B 1 155 ? 9.062 3.506 -22.953 1 82.06 155 LEU B CA 1
ATOM 2452 C C . LEU B 1 155 ? 7.598 3.451 -22.531 1 82.06 155 LEU B C 1
ATOM 2454 O O . LEU B 1 155 ? 6.805 2.719 -23.125 1 82.06 155 LEU B O 1
ATOM 2458 N N . TYR B 1 156 ? 7.34 4.18 -21.594 1 79.81 156 TYR B N 1
ATOM 2459 C CA . TYR B 1 156 ? 5.961 4.258 -21.141 1 79.81 156 TYR B CA 1
ATOM 2460 C C . TYR B 1 156 ? 5.039 4.746 -22.25 1 79.81 156 TYR B C 1
ATOM 2462 O O . TYR B 1 156 ? 3.961 4.184 -22.453 1 79.81 156 TYR B O 1
ATOM 2470 N N . GLN B 1 157 ? 5.473 5.734 -22.922 1 79.94 157 GLN B N 1
ATOM 2471 C CA . GLN B 1 157 ? 4.684 6.309 -24 1 79.94 157 GLN B CA 1
ATOM 2472 C C . GLN B 1 157 ? 4.551 5.328 -25.172 1 79.94 157 GLN B C 1
ATOM 2474 O O . GLN B 1 157 ? 3.508 5.266 -25.828 1 79.94 157 GLN B O 1
ATOM 2479 N N . MET B 1 158 ? 5.504 4.605 -25.359 1 76 158 MET B N 1
ATOM 2480 C CA . MET B 1 158 ? 5.508 3.648 -26.469 1 76 158 MET B CA 1
ATOM 2481 C C . MET B 1 158 ? 4.535 2.504 -26.188 1 76 158 MET B C 1
ATOM 2483 O O . MET B 1 158 ? 3.865 2.021 -27.109 1 76 158 MET B O 1
ATOM 2487 N N . ARG B 1 159 ? 4.469 2.002 -25.047 1 69.31 159 ARG B N 1
ATOM 2488 C CA . ARG B 1 159 ? 3.611 0.872 -24.703 1 69.31 159 ARG B CA 1
ATOM 2489 C C . ARG B 1 159 ? 2.145 1.285 -24.672 1 69.31 159 ARG B C 1
ATOM 2491 O O . ARG B 1 159 ? 1.26 0.473 -24.938 1 69.31 159 ARG B O 1
ATOM 2498 N N . ARG B 1 160 ? 1.887 2.443 -24.297 1 65.38 160 ARG B N 1
ATOM 2499 C CA . ARG B 1 160 ? 0.5 2.896 -24.25 1 65.38 160 ARG B CA 1
ATOM 2500 C C . ARG B 1 160 ? 0.034 3.357 -25.625 1 65.38 160 ARG B C 1
ATOM 2502 O O . ARG B 1 160 ? -1.16 3.316 -25.922 1 65.38 160 ARG B O 1
ATOM 2509 N N . LYS B 1 161 ? 0.932 3.908 -26.453 1 50.22 161 LYS B N 1
ATOM 2510 C CA . LYS B 1 161 ? 0.514 4.195 -27.828 1 50.22 161 LYS B CA 1
ATOM 2511 C C . LYS B 1 161 ? 0.186 2.912 -28.578 1 50.22 161 LYS B C 1
ATOM 2513 O O . LYS B 1 161 ? -0.511 2.945 -29.594 1 50.22 161 LYS B O 1
ATOM 2518 N N . LYS B 1 162 ? 0.472 1.773 -27.969 1 43.12 162 LYS B N 1
ATOM 2519 C CA . LYS B 1 162 ? 0.068 0.609 -28.75 1 43.12 162 LYS B CA 1
ATOM 2520 C C . LYS B 1 162 ? -1.318 0.124 -28.344 1 43.12 162 LYS B C 1
ATOM 2522 O O . LYS B 1 162 ? -1.677 0.178 -27.172 1 43.12 162 LYS B O 1
#

Solvent-accessible surface area (backbone atoms only — not comparable to full-atom values): 16782 Å² total; per-residue (Å²): 108,46,70,33,26,35,53,36,61,73,34,36,30,29,31,33,26,23,44,70,67,26,47,56,53,44,64,70,46,62,81,44,51,38,45,41,36,34,24,22,68,57,60,40,68,70,56,50,51,38,32,74,70,62,69,34,43,70,43,76,31,78,72,53,74,81,74,47,71,80,30,35,33,37,36,29,31,50,95,43,64,67,57,30,49,49,52,40,70,67,48,56,93,49,41,42,25,31,26,72,85,36,63,82,62,21,42,29,43,78,53,51,72,48,75,47,92,49,34,39,35,34,38,36,31,76,83,26,37,71,67,56,35,50,50,50,46,53,53,50,50,64,68,61,34,71,65,58,40,50,52,44,45,51,40,33,52,54,61,63,75,96,108,47,72,32,27,36,52,36,60,72,33,36,31,28,32,31,26,24,44,71,66,26,46,55,52,45,65,69,46,63,82,42,51,38,46,40,36,35,24,22,67,57,60,41,68,70,54,51,50,38,31,73,70,63,70,33,42,70,43,76,31,77,73,52,73,80,74,48,71,82,30,36,33,38,36,28,30,49,97,44,64,67,59,30,49,49,51,41,70,67,48,56,92,50,42,42,26,31,25,72,87,36,61,82,62,20,43,29,44,81,53,51,72,50,74,48,92,49,35,38,36,35,37,35,32,78,83,28,37,71,67,55,35,50,51,51,47,52,52,50,49,62,70,60,33,72,66,57,41,49,50,43,43,52,38,33,52,54,61,65,74,96

Nearest PDB structures (foldseek):
  3dfz-assembly1_B  TM=9.194E-01  e=4.694E-16  Priestia megaterium
  6p5z-assembly1_A  TM=9.366E-01  e=8.164E-14  Salmonella enterica subsp. enterica serovar Typhimurium
  1pjs-assembly1_B  TM=9.179E-01  e=4.093E-13  Salmonella enterica subsp. enterica serovar Typhimurium
  6pr0-assembly1_A  TM=9.410E-01  e=8.873E-13  Salmonella enterica subsp. enterica serovar Typhimurium
  6pqz-assembly1_A  TM=9.447E-01  e=1.225E-12  Salmonella enterica subsp. enterica serovar Typhimurium

Sequence (324 aa):
MLPLHISLEKKKVVIAGGGSIALRRLKTVISEGADITLVSPDVEPEIKQMAEERRIKWEKRTIEKEDYLNAFFIIAATDNAAVNKEIAQSASPFQLVNCVSDAELGNVYMPKIVKRGHVTVSVSTSGASPKHTKELAENVDKLIDGDFVAEVNRLYQMRRKKMLPLHISLEKKKVVIAGGGSIALRRLKTVISEGADITLVSPDVEPEIKQMAEERRIKWEKRTIEKEDYLNAFFIIAATDNAAVNKEIAQSASPFQLVNCVSDAELGNVYMPKIVKRGHVTVSVSTSGASPKHTKELAENVDKLIDGDFVAEVNRLYQMRRKK

pLDDT: mean 91.32, std 8.33, range [43.12, 98.75]

Radius of gyration: 20.05 Å; Cα contacts (8 Å, |Δi|>4): 656; chains: 2; bounding box: 47×57×54 Å

Foldseek 3Di:
DDDDDDQQAQFEEEEEAAEPVSVVVCVVCLVRNHAYEYEELDHDPVVVVCVVVVSYHYHNHGDDPVRPQRGQEYEYDHPDLVVLLVNLVSHDPRHFYHRPVDRVSTPDDDFDWDDDAVDIDGFDPPPPDPVVSVVVSVVVNVVCDPVNNVVVNVVVVVVVVD/DDDDDDQQAQFEEEEEAAEPVSVVVCVVCLVRNHAYEYEELDHDPVVVVCVVVVSYHYHNHGDDPVRPQRGQEYEYDHPDLVVLLVNLVSHDPRHFYHRPVDRVSTPDDDFDWDDDAPDIDGFDPPPPDPVVSVVVSVVVNVVCDPVNNVVVNVVVVVVVVD

Organism: Bacillus subtilis (strain 168) (NCBI:txid224308)

Secondary structure (DSSP, 8-state):
-EEEEE--TT-EEEEE--SHHHHHHHHHHHTTT-EEEEE-SS--HHHHHHHHTTSSEEE-S---GGGSTT-SEEEE--S-HHHHHHHHHHS-TTSEEEETT-TTTSSEE--EEEEETTEEEEEE-TTS-HHHHHHHHHHHHHHS-HHHHHHHHHHHHHHHH-/-EEEEE--TT-EEEEE--SHHHHHHHHHHHTTT-EEEEE-SS--HHHHHHHHTTSSEEE-S---GGGSTT-SEEEE--S-HHHHHHHHHHS-TTSEEEETT-TTTSSEE--EEEEETTEEEEEE-TTS-HHHHHHHHHHHHHHS-HHHHHHHHHHHHHHHH-

InterPro domains:
  IPR006367 Sirohaem synthase, N-terminal [TIGR01470] (2-160)
  IPR028161 Siroheme biosynthesis protein Met8-like [PTHR35330] (1-161)
  IPR036291 NAD(P)-binding domain superfamily [SSF51735] (1-102)